Protein AF-A0ABD2YZF9-F1 (afdb_monomer)

Foldseek 3Di:
DDFWAADDDPDDDPPDDQAAQQNGKTWDFDDDDPDDDDPGDGDIDGNQCCCCPVVVHHDDPRRGGRWDWDDDPRTIDTHGPVPDDDDPPDDDDDDDDPVVVVVVCVVPDDDPVRVVVVLLVVLVVVLVVPDVVCVVVVHDDDSDDDDDDDDDDAFDWDQAPPRDTWGADPNDTDCVVTHHPPVVVVVVVVVVCVVVVVVVVPPDDPDDDPDDDD

Secondary structure (DSSP, 8-state):
-PPPPPP------SS----BTTT-EEEE-PPPPS--------EEEEHHHIIIIIS----SS-TTSBPEEEEETTEEEEE-GGG--PPTTPPP-SPPPHHHHHHHHHHH---HHHHHHHHHHHHHHH-GGG-HHHHHTT----SSPPP-----PPPPPEE-GGG-EE--BTTB---TT-PPPTHHHHHHHHHHHHHHHHHHH-SS----------

Solvent-accessible surface area (backbone atoms only — not comparable to full-atom values): 14001 Å² total; per-residue (Å²): 131,86,67,35,47,76,75,89,73,84,89,72,75,96,70,84,76,80,57,20,23,67,72,42,58,29,54,45,72,83,83,83,68,101,69,84,91,72,84,76,70,70,42,77,40,30,51,45,51,42,38,37,72,75,69,66,44,76,71,85,76,35,47,80,32,53,41,49,77,43,80,47,94,83,39,35,42,79,40,50,53,82,80,59,77,84,71,81,94,68,81,82,85,72,88,70,53,74,68,57,46,51,52,48,52,62,72,70,61,66,55,71,70,60,47,51,53,50,49,51,51,47,53,58,69,66,41,60,63,74,36,66,69,40,47,74,70,72,48,79,69,75,77,67,82,86,85,75,95,79,80,86,78,80,68,66,76,40,79,47,29,94,79,41,77,45,71,44,55,94,95,39,77,78,65,78,97,52,56,72,51,75,77,54,57,58,55,53,52,50,52,49,50,49,51,50,52,53,58,69,64,61,82,69,73,99,71,88,78,95,73,88,80,132

pLDDT: mean 76.22, std 19.17, range [30.8, 97.38]

Nearest PDB structures (foldseek):
  5js2-assembly1_A  TM=8.002E-01  e=1.574E-06  Homo sapiens
  8d71-assembly1_A  TM=7.473E-01  e=7.559E-07  Homo sapiens
  4w5q-assembly1_A  TM=8.220E-01  e=4.188E-06  Homo sapiens
  5js1-assembly1_A  TM=8.087E-01  e=6.830E-06  Homo sapiens
  8d6j-assembly1_A  TM=7.885E-01  e=4.733E-06  Homo sapiens

Sequence (214 aa):
MPTFSRLNDASLPLNVLLITTNLIRFYYRPHKGSNQDDVIPQIEMTVYDYFKKVLGIALTYSADLPCNGTGKPCSPFYFPIELCSLVSLQRYKKALSIHQRSLMVKKSSIKPEDLFLMLTKEVKHCDYNADPVLSSCGLSVTNWFTQVDGRVLAATMLKVGNKEDVIPRNASWSFRDKVIKHFCVYIFVFLFLITVHISNRRSWSQNELNIGLW

Structure (mmCIF, N/CA/C/O backbone):
data_AF-A0ABD2YZF9-F1
#
_entry.id   AF-A0ABD2YZF9-F1
#
loop_
_atom_site.group_PDB
_atom_site.id
_atom_site.type_symbol
_atom_site.label_atom_id
_atom_site.label_alt_id
_atom_site.label_comp_id
_atom_site.label_asym_id
_atom_site.label_entity_id
_atom_site.label_seq_id
_atom_site.pdbx_PDB_ins_code
_atom_site.Cartn_x
_atom_site.Cartn_y
_atom_site.Cartn_z
_atom_site.occupancy
_atom_site.B_iso_or_equiv
_atom_site.auth_seq_id
_atom_site.auth_comp_id
_atom_site.auth_asym_id
_atom_site.auth_atom_id
_atom_site.pdbx_PDB_model_num
ATOM 1 N N . MET A 1 1 ? -27.163 1.899 20.068 1.00 41.75 1 MET A N 1
ATOM 2 C CA . MET A 1 1 ? -25.792 1.932 20.625 1.00 41.75 1 MET A CA 1
ATOM 3 C C . MET A 1 1 ? -25.754 3.030 21.676 1.00 41.75 1 MET A C 1
ATOM 5 O O . MET A 1 1 ? -26.143 4.142 21.329 1.00 41.75 1 MET A O 1
ATOM 9 N N . PRO A 1 2 ? -25.418 2.732 22.942 1.00 45.88 2 PRO A N 1
ATOM 10 C CA . PRO A 1 2 ? -25.455 3.727 24.008 1.00 45.88 2 PRO A CA 1
ATOM 11 C C . PRO A 1 2 ? -24.396 4.806 23.776 1.00 45.88 2 PRO A C 1
ATOM 13 O O . PRO A 1 2 ? -23.286 4.523 23.335 1.00 45.88 2 PRO A O 1
ATOM 16 N N . THR A 1 3 ? -24.769 6.050 24.044 1.00 41.81 3 THR A N 1
ATOM 17 C CA . THR A 1 3 ? -23.892 7.219 23.998 1.00 41.81 3 THR A CA 1
ATOM 18 C C . THR A 1 3 ? -23.068 7.282 25.277 1.00 41.81 3 THR A C 1
ATOM 20 O O . THR A 1 3 ? -23.639 7.362 26.364 1.00 41.81 3 THR A O 1
ATOM 23 N N . PHE A 1 4 ? -21.742 7.275 25.160 1.00 55.19 4 PHE A N 1
ATOM 24 C CA . PHE A 1 4 ? -20.847 7.410 26.303 1.00 55.19 4 PHE A CA 1
ATOM 25 C C . PHE A 1 4 ? -20.595 8.904 26.538 1.00 55.19 4 PHE A C 1
ATOM 27 O O . PHE A 1 4 ? -20.161 9.604 25.626 1.00 55.19 4 PHE A O 1
ATOM 34 N N . SER A 1 5 ? -20.895 9.422 27.727 1.00 45.53 5 SER A N 1
ATOM 35 C CA . SER A 1 5 ? -20.503 10.773 28.139 1.00 45.53 5 SER A CA 1
ATOM 36 C C . SER A 1 5 ? -19.238 10.690 28.993 1.00 45.53 5 SER A C 1
ATOM 38 O O . SER A 1 5 ? -19.178 9.928 29.957 1.00 45.53 5 SER A O 1
ATOM 40 N N . ARG A 1 6 ? -18.202 11.444 28.607 1.00 46.06 6 ARG A N 1
ATOM 41 C CA . ARG A 1 6 ? -16.927 11.521 29.333 1.00 46.06 6 ARG A CA 1
ATOM 42 C C . ARG A 1 6 ? -17.131 12.307 30.632 1.00 46.06 6 ARG A C 1
ATOM 44 O O . ARG A 1 6 ? -17.747 13.370 30.595 1.00 46.06 6 ARG A O 1
ATOM 51 N N . LEU A 1 7 ? -16.595 11.817 31.751 1.00 43.91 7 LEU A N 1
ATOM 52 C CA . LEU A 1 7 ? -16.438 12.631 32.959 1.00 43.91 7 LEU A CA 1
ATOM 53 C C . LEU A 1 7 ? -15.428 13.751 32.659 1.00 43.91 7 LEU A C 1
ATOM 55 O O . LEU A 1 7 ? -14.351 13.499 32.113 1.00 43.91 7 LEU A O 1
ATOM 59 N N . ASN A 1 8 ? -15.827 14.994 32.930 1.00 41.03 8 ASN A N 1
ATOM 60 C CA . ASN A 1 8 ? -15.002 16.184 32.749 1.00 41.03 8 ASN A CA 1
ATOM 61 C C . ASN A 1 8 ? -13.816 16.149 33.717 1.00 41.03 8 ASN A C 1
ATOM 63 O O . ASN A 1 8 ? -13.954 16.606 34.843 1.00 41.03 8 ASN A O 1
ATOM 67 N N . ASP A 1 9 ? -12.655 15.717 33.237 1.00 33.59 9 ASP A N 1
ATOM 68 C CA . ASP A 1 9 ? -11.376 16.195 33.753 1.00 33.59 9 ASP A CA 1
ATOM 69 C C . ASP A 1 9 ? -10.715 17.028 32.657 1.00 33.59 9 ASP A C 1
ATOM 71 O O . ASP A 1 9 ? -10.180 16.534 31.658 1.00 33.59 9 ASP A O 1
ATOM 75 N N . ALA A 1 10 ? -10.853 18.342 32.817 1.00 39.00 10 ALA A N 1
ATOM 76 C CA . ALA A 1 10 ? -10.090 19.322 32.074 1.00 39.00 10 ALA A CA 1
ATOM 77 C C . ALA A 1 10 ? -8.601 19.172 32.423 1.00 39.00 10 ALA A C 1
ATOM 79 O O . ALA A 1 10 ? -8.257 18.895 33.567 1.00 39.00 10 ALA A O 1
ATOM 80 N N . SER A 1 11 ? -7.735 19.443 31.441 1.00 39.03 11 SER A N 1
ATOM 81 C CA . SER A 1 11 ? -6.272 19.593 31.555 1.00 39.03 11 SER A CA 1
ATOM 82 C C . SER A 1 11 ? -5.389 18.338 31.505 1.00 39.03 11 SER A C 1
ATOM 84 O O . SER A 1 11 ? -4.527 18.169 32.354 1.00 39.03 11 SER A O 1
ATOM 86 N N . LEU A 1 12 ? -5.465 17.513 30.450 1.00 36.69 12 LEU A N 1
ATOM 87 C CA . LEU A 1 12 ? -4.319 16.643 30.121 1.00 36.69 12 LEU A CA 1
ATOM 88 C C . LEU A 1 12 ? -3.923 16.777 28.636 1.00 36.69 12 LEU A C 1
ATOM 90 O O . LEU A 1 12 ? -4.776 16.604 27.759 1.00 36.69 12 LEU A O 1
ATOM 94 N N . PRO A 1 13 ? -2.661 17.159 28.338 1.00 33.50 13 PRO A N 1
ATOM 95 C CA . PRO A 1 13 ? -2.189 17.393 26.979 1.00 33.50 13 PRO A CA 1
ATOM 96 C C . PRO A 1 13 ? -2.211 16.099 26.160 1.00 33.50 13 PRO A C 1
ATOM 98 O O . PRO A 1 13 ? -2.082 15.000 26.688 1.00 33.50 13 PRO A O 1
ATOM 101 N N . LEU A 1 14 ? -2.359 16.262 24.845 1.00 35.59 14 LEU A N 1
ATOM 102 C CA . LEU A 1 14 ? -2.609 15.248 23.808 1.00 35.59 14 LEU A CA 1
ATOM 103 C C . LEU A 1 14 ? -1.558 14.122 23.646 1.00 35.59 14 LEU A C 1
ATOM 105 O O . LEU A 1 14 ? -1.600 13.400 22.653 1.00 35.59 14 LEU A O 1
ATOM 109 N N . ASN A 1 15 ? -0.661 13.911 24.609 1.00 30.94 15 ASN A N 1
ATOM 110 C CA . ASN A 1 15 ? 0.321 12.834 24.588 1.00 30.94 15 ASN A CA 1
ATOM 111 C C . ASN A 1 15 ? 0.043 11.816 25.706 1.00 30.94 15 ASN A C 1
ATOM 113 O O . ASN A 1 15 ? 0.383 12.030 2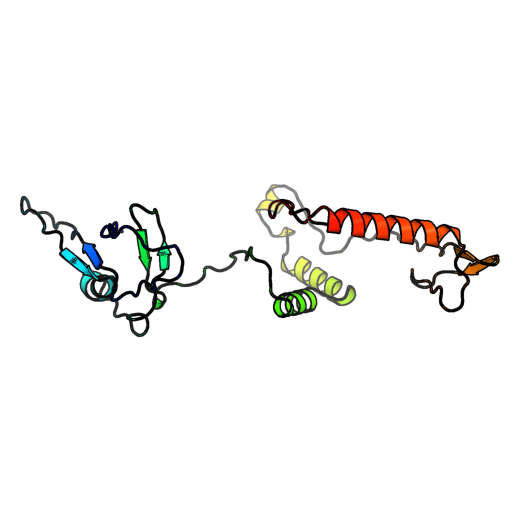6.861 1.00 30.94 15 ASN A O 1
ATOM 117 N N . VAL A 1 16 ? -0.523 10.677 25.294 1.00 37.62 16 VAL A N 1
ATOM 118 C CA . VAL A 1 16 ? -0.425 9.365 25.960 1.00 37.62 16 VAL A CA 1
ATOM 119 C C . VAL A 1 16 ? -0.943 9.315 27.406 1.00 37.62 16 VAL A C 1
ATOM 121 O O . VAL A 1 16 ? -0.196 9.088 28.349 1.00 37.62 16 VAL A O 1
ATOM 124 N N . LEU A 1 17 ? -2.263 9.383 27.572 1.00 40.06 17 LEU A N 1
ATOM 125 C CA . LEU A 1 17 ? -2.912 8.595 28.621 1.00 40.06 17 LEU A CA 1
ATOM 126 C C . LEU A 1 17 ? -3.498 7.363 27.953 1.00 40.06 17 LEU A C 1
ATOM 128 O O . LEU A 1 17 ? -4.429 7.458 27.155 1.00 40.06 17 LEU A O 1
ATOM 132 N N . LEU A 1 18 ? -2.889 6.212 28.228 1.00 44.00 18 LEU A N 1
ATOM 133 C CA . LEU A 1 18 ? -3.423 4.903 27.881 1.00 44.00 18 LEU A CA 1
ATOM 134 C C . LEU A 1 18 ? -4.773 4.760 28.584 1.00 44.00 18 LEU A C 1
ATOM 136 O O . LEU A 1 18 ? -4.841 4.453 29.770 1.00 44.00 18 LEU A O 1
ATOM 140 N N . ILE A 1 19 ? -5.852 5.055 27.863 1.00 58.50 19 ILE A N 1
ATOM 141 C CA . ILE A 1 19 ? -7.202 4.932 28.395 1.00 58.50 19 ILE A CA 1
ATOM 142 C C . ILE A 1 19 ? -7.580 3.444 28.330 1.00 58.50 19 ILE A C 1
ATOM 144 O O . ILE A 1 19 ? -8.002 2.948 27.282 1.00 58.50 19 ILE A O 1
ATOM 148 N N . THR A 1 20 ? -7.306 2.704 29.405 1.00 67.38 20 THR A N 1
ATOM 149 C CA . THR A 1 20 ? -7.508 1.246 29.469 1.00 67.38 20 THR A CA 1
ATOM 150 C C . THR A 1 20 ? -8.981 0.892 29.675 1.00 67.38 20 THR A C 1
ATOM 152 O O . THR A 1 20 ? -9.743 1.675 30.252 1.00 67.38 20 THR A O 1
ATOM 155 N N . THR A 1 21 ? -9.416 -0.288 29.213 1.00 72.62 21 THR A N 1
ATOM 156 C CA . THR A 1 21 ? -10.846 -0.669 29.287 1.00 72.62 21 THR A CA 1
ATOM 157 C C . THR A 1 21 ? -11.385 -0.754 30.724 1.00 72.62 21 THR A C 1
ATOM 159 O O . THR A 1 21 ? -12.573 -0.511 30.945 1.00 72.62 21 THR A O 1
ATOM 162 N N . ASN A 1 22 ? -10.504 -1.007 31.698 1.00 76.06 22 ASN A N 1
ATOM 163 C CA . ASN A 1 22 ? -10.815 -1.044 33.129 1.00 76.06 22 ASN A CA 1
ATOM 164 C C . ASN A 1 22 ? -10.853 0.337 33.811 1.00 76.06 22 ASN A C 1
ATOM 166 O O . ASN A 1 22 ? -11.432 0.466 34.888 1.00 76.06 22 ASN A O 1
ATOM 170 N N . LEU A 1 23 ? -10.262 1.377 33.211 1.00 75.25 23 LEU A N 1
ATOM 171 C CA . LEU A 1 23 ? -10.218 2.724 33.799 1.00 75.25 23 LEU A CA 1
ATOM 172 C C . LEU A 1 23 ? -11.282 3.669 33.228 1.00 75.25 23 LEU A C 1
ATOM 174 O O . LEU A 1 23 ? -11.630 4.657 33.872 1.00 75.25 23 LEU A O 1
ATOM 178 N N . ILE A 1 24 ? -11.831 3.378 32.044 1.00 78.00 24 ILE A N 1
ATOM 179 C CA . ILE A 1 24 ? -12.869 4.217 31.428 1.00 78.00 24 ILE A CA 1
ATOM 180 C C . ILE A 1 24 ? -14.195 3.977 32.109 1.00 78.00 24 ILE A C 1
ATOM 182 O O . ILE A 1 24 ? -14.833 2.952 31.874 1.00 78.00 24 ILE A O 1
ATOM 186 N N . ARG A 1 25 ? -14.627 4.967 32.883 1.00 78.94 25 ARG A N 1
ATOM 187 C CA . ARG A 1 25 ? -15.954 5.011 33.484 1.00 78.94 25 ARG A CA 1
ATOM 188 C C . ARG A 1 25 ? -16.881 5.851 32.630 1.00 78.94 25 ARG A C 1
ATOM 190 O O . ARG A 1 25 ? -16.503 6.899 32.106 1.00 78.94 25 ARG A O 1
ATOM 197 N N . PHE A 1 26 ? -18.098 5.367 32.484 1.00 78.06 26 PHE A N 1
ATOM 198 C CA . PHE A 1 26 ? -19.160 6.084 31.818 1.00 78.06 26 PHE A CA 1
ATOM 199 C C . PHE A 1 26 ? -20.480 5.751 32.481 1.00 78.06 26 PHE A C 1
ATOM 201 O O . PHE A 1 26 ? -20.636 4.760 33.196 1.00 78.06 26 PHE A O 1
ATOM 208 N N . TYR A 1 27 ? -21.453 6.591 32.192 1.00 79.81 27 TYR A N 1
ATOM 209 C CA . TYR A 1 27 ? -22.788 6.393 32.682 1.00 79.81 27 TYR A CA 1
ATOM 210 C C . TYR A 1 27 ? -23.646 5.632 31.676 1.00 79.81 27 TYR A C 1
ATOM 212 O O . TYR A 1 27 ? -23.911 6.110 30.572 1.00 79.81 27 TYR A O 1
ATOM 220 N N . TYR A 1 28 ? -24.125 4.467 32.084 1.00 79.19 28 TYR A N 1
ATOM 221 C CA . TYR A 1 28 ? -25.043 3.642 31.320 1.00 79.19 28 TYR A CA 1
ATOM 222 C C . TYR A 1 28 ? -26.483 3.867 31.783 1.00 79.19 28 TYR A C 1
ATOM 224 O O . TYR A 1 28 ? -26.776 3.884 32.980 1.00 79.19 28 TYR A O 1
ATOM 232 N N . ARG A 1 29 ? -27.397 4.013 30.820 1.00 79.00 29 ARG A N 1
ATOM 233 C CA . ARG A 1 29 ? -28.839 4.051 31.068 1.00 79.00 29 ARG A CA 1
ATOM 234 C C . ARG A 1 29 ? -29.475 2.822 30.401 1.00 79.00 29 ARG A C 1
ATOM 236 O O . ARG A 1 29 ? -29.471 2.762 29.170 1.00 79.00 29 ARG A O 1
ATOM 243 N N . PRO A 1 30 ? -29.977 1.835 31.165 1.00 74.81 30 PRO A N 1
ATOM 244 C CA . PRO A 1 30 ? -30.606 0.649 30.590 1.00 74.81 30 PRO A CA 1
ATOM 245 C C . PRO A 1 30 ? -31.894 0.999 29.834 1.00 74.81 30 PRO A C 1
ATOM 247 O O . PRO A 1 30 ? -32.599 1.948 30.180 1.00 74.81 30 PRO A O 1
ATOM 250 N N . HIS A 1 31 ? -32.197 0.231 28.783 1.00 64.88 31 HIS A N 1
ATOM 251 C CA . HIS A 1 31 ? -33.427 0.403 28.010 1.00 64.88 31 HIS A CA 1
ATOM 252 C C . HIS A 1 31 ? -34.625 -0.157 28.791 1.00 64.88 31 HIS A C 1
ATOM 254 O O . HIS A 1 31 ? -34.574 -1.282 29.285 1.00 64.88 31 HIS A O 1
ATOM 260 N N . LYS A 1 32 ? -35.707 0.624 28.895 1.00 60.72 32 LYS A N 1
ATOM 261 C CA . LYS A 1 32 ? -36.930 0.257 29.625 1.00 60.72 32 LYS A CA 1
ATOM 262 C C . LYS A 1 32 ? -37.627 -0.932 28.942 1.00 60.72 32 LYS A C 1
ATOM 264 O O . LYS A 1 32 ? -37.825 -0.896 27.726 1.00 60.72 32 LYS A O 1
ATOM 269 N N . GLY A 1 33 ? -38.002 -1.955 29.714 1.00 53.25 33 GLY A N 1
ATOM 270 C CA . GLY A 1 33 ? -39.110 -2.857 29.375 1.00 53.25 33 GLY A CA 1
ATOM 271 C C . GLY A 1 33 ? -40.436 -2.138 29.644 1.00 53.25 33 GLY A C 1
ATOM 272 O O . GLY A 1 33 ? -40.479 -1.233 30.466 1.00 53.25 33 GLY A O 1
ATOM 273 N N . SER A 1 34 ? -41.494 -2.482 28.920 1.00 47.31 34 SER A N 1
ATOM 274 C CA . SER A 1 34 ? -42.744 -1.727 28.731 1.00 47.31 34 SER A CA 1
ATOM 275 C C . SER A 1 34 ? -43.637 -1.471 29.970 1.00 47.31 34 SER A C 1
ATOM 277 O O . SER A 1 34 ? -44.832 -1.720 29.887 1.00 47.31 34 SER A O 1
ATOM 279 N N . ASN A 1 35 ? -43.124 -0.967 31.098 1.00 49.34 35 ASN A N 1
ATOM 280 C CA . ASN A 1 35 ? -43.938 -0.554 32.252 1.00 49.34 35 ASN A CA 1
ATOM 281 C C . ASN A 1 35 ? -43.466 0.785 32.857 1.00 49.34 35 ASN A C 1
ATOM 283 O O . ASN A 1 35 ? -42.286 1.130 32.814 1.00 49.34 35 ASN A O 1
ATOM 287 N N . GLN A 1 36 ? -44.433 1.579 33.319 1.00 52.03 36 GLN A N 1
ATOM 288 C CA . GLN A 1 36 ? -44.355 3.013 33.631 1.00 52.03 36 GLN A CA 1
ATOM 289 C C . GLN A 1 36 ? -43.544 3.385 34.893 1.00 52.03 36 GLN A C 1
ATOM 291 O O . GLN A 1 36 ? -43.401 2.606 35.821 1.00 52.03 36 GLN A O 1
ATOM 296 N N . ASP A 1 37 ? -42.998 4.607 34.835 1.00 54.75 37 ASP A N 1
ATOM 297 C CA . ASP A 1 37 ? -42.696 5.574 35.911 1.00 54.75 37 ASP A CA 1
ATOM 298 C C . ASP A 1 37 ? -41.681 5.331 37.043 1.00 54.75 37 ASP A C 1
ATOM 300 O O . ASP A 1 37 ? -41.699 6.070 38.020 1.00 54.75 37 ASP A O 1
ATOM 304 N N . ASP A 1 38 ? -40.674 4.474 36.854 1.00 58.38 38 ASP A N 1
ATOM 305 C CA . ASP A 1 38 ? -39.433 4.588 37.642 1.00 58.38 38 ASP A CA 1
ATOM 306 C C . ASP A 1 38 ? -38.370 5.445 36.934 1.00 58.38 38 ASP A C 1
ATOM 308 O O . ASP A 1 38 ? -38.046 5.241 35.754 1.00 58.38 38 ASP A O 1
ATOM 312 N N . VAL A 1 39 ? -37.796 6.407 37.667 1.00 60.88 39 VAL A N 1
ATOM 313 C CA . VAL A 1 39 ? -36.579 7.131 37.273 1.00 60.88 39 VAL A CA 1
ATOM 314 C C . VAL A 1 39 ? -35.449 6.109 37.197 1.00 60.88 39 VAL A C 1
ATOM 316 O O . VAL A 1 39 ? -34.914 5.689 38.217 1.00 60.88 39 VAL A O 1
ATOM 319 N N . ILE A 1 40 ? -35.095 5.678 35.985 1.00 63.94 40 ILE A N 1
ATOM 320 C CA . ILE A 1 40 ? -34.020 4.702 35.787 1.00 63.94 40 ILE A CA 1
ATOM 321 C C . ILE A 1 40 ? -32.704 5.325 36.277 1.00 63.94 40 ILE A C 1
ATOM 323 O O . ILE A 1 40 ? -32.260 6.318 35.684 1.00 63.94 40 ILE A O 1
ATOM 327 N N . PRO A 1 41 ? -32.056 4.760 37.315 1.00 73.12 41 PRO A N 1
ATOM 328 C CA . PRO A 1 41 ? -30.801 5.292 37.803 1.00 73.12 41 PRO A CA 1
ATOM 329 C C . PRO A 1 41 ? -29.736 5.145 36.720 1.00 73.12 41 PRO A C 1
ATOM 331 O O . PRO A 1 41 ? -29.598 4.114 36.058 1.00 73.12 41 PRO A O 1
ATOM 334 N N . GLN A 1 42 ? -28.988 6.221 36.525 1.00 75.69 42 GLN A N 1
ATOM 335 C CA . GLN A 1 42 ? -27.835 6.244 35.650 1.00 75.69 42 GLN A CA 1
ATOM 336 C C . GLN A 1 42 ? -26.692 5.520 36.373 1.00 75.69 42 GLN A C 1
ATOM 338 O O . GLN A 1 42 ? -26.198 6.000 37.390 1.00 75.69 42 GLN A O 1
ATOM 343 N N . ILE A 1 43 ? -26.313 4.336 35.888 1.00 82.12 43 ILE A N 1
ATOM 344 C CA . ILE A 1 43 ? -25.322 3.479 36.549 1.00 82.12 43 ILE A CA 1
ATOM 345 C C . ILE A 1 43 ? -23.947 3.818 35.988 1.00 82.12 43 ILE A C 1
ATOM 347 O O . ILE A 1 43 ? -23.722 3.718 34.781 1.00 82.12 43 ILE A O 1
ATOM 351 N N . GLU A 1 44 ? -23.022 4.208 36.858 1.00 82.94 44 GLU A N 1
ATOM 352 C CA . GLU A 1 44 ? -21.617 4.325 36.485 1.00 82.94 44 GLU A CA 1
ATOM 353 C C . GLU A 1 44 ? -21.010 2.926 36.323 1.00 82.94 44 GLU A C 1
ATOM 355 O O . GLU A 1 44 ? -21.098 2.084 37.218 1.00 82.94 44 GLU A O 1
ATOM 360 N N . MET A 1 45 ? -20.400 2.660 35.171 1.00 86.38 45 MET A N 1
ATOM 361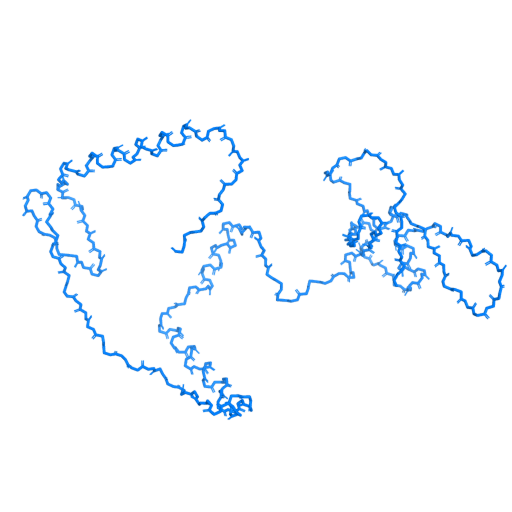 C CA . MET A 1 45 ? -19.747 1.386 34.885 1.00 86.38 45 MET A CA 1
ATOM 362 C C . MET A 1 45 ? -18.513 1.563 34.011 1.00 86.38 45 MET A C 1
ATOM 364 O O . MET A 1 45 ? -18.356 2.570 33.318 1.00 86.38 45 MET A O 1
ATOM 368 N N . THR A 1 46 ? -17.627 0.569 34.054 1.00 87.62 46 THR A N 1
ATOM 369 C CA . THR A 1 46 ? -16.451 0.533 33.185 1.00 87.62 46 THR A CA 1
ATOM 370 C C . THR A 1 46 ? -16.789 -0.026 31.803 1.00 87.62 46 THR A C 1
ATOM 372 O O . THR A 1 46 ? -17.788 -0.731 31.631 1.00 87.62 46 THR A O 1
ATOM 375 N N . VAL A 1 47 ? -15.950 0.248 30.799 1.00 86.31 47 VAL A N 1
ATOM 376 C CA . VAL A 1 47 ? -16.081 -0.386 29.472 1.00 86.31 47 VAL A CA 1
ATOM 377 C C . VAL A 1 47 ? -16.005 -1.909 29.603 1.00 86.31 47 VAL A C 1
ATOM 379 O O . VAL A 1 47 ? -16.847 -2.603 29.038 1.00 86.31 47 VAL A O 1
ATOM 382 N N . TYR A 1 48 ? -15.077 -2.434 30.407 1.00 88.25 48 TYR A N 1
ATOM 383 C CA . TYR A 1 48 ? -15.004 -3.869 30.701 1.00 88.25 48 TYR A CA 1
ATOM 384 C C . TYR A 1 48 ? -16.313 -4.412 31.297 1.00 88.25 48 TYR A C 1
ATOM 386 O O . TYR A 1 48 ? -16.861 -5.398 30.799 1.00 88.25 48 TYR A O 1
ATOM 394 N N . ASP A 1 49 ? -16.851 -3.748 32.324 1.00 89.00 49 ASP A N 1
ATOM 395 C CA . ASP A 1 49 ? -18.104 -4.149 32.969 1.00 89.00 49 ASP A CA 1
ATOM 396 C C . ASP A 1 49 ? -19.281 -4.139 31.998 1.00 89.00 49 ASP A C 1
ATOM 398 O O . ASP A 1 49 ? -20.123 -5.030 32.059 1.00 89.00 49 ASP A O 1
ATOM 402 N N . TYR A 1 50 ? -19.342 -3.170 31.089 1.00 88.50 50 TYR A N 1
ATOM 403 C CA . TYR A 1 50 ? -20.388 -3.108 30.078 1.00 88.50 50 TYR A CA 1
ATO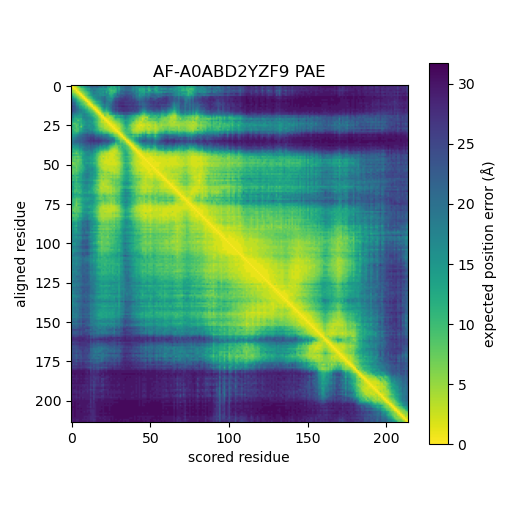M 404 C C . TYR A 1 50 ? -20.334 -4.304 29.127 1.00 88.50 50 TYR A C 1
ATOM 406 O O . TYR A 1 50 ? -21.333 -5.006 28.960 1.00 88.50 50 TYR A O 1
ATOM 414 N N . PHE A 1 51 ? -19.166 -4.592 28.546 1.00 90.06 51 PHE A N 1
ATOM 415 C CA . PHE A 1 51 ? -19.028 -5.731 27.639 1.00 90.06 51 PHE A CA 1
ATOM 416 C C . PHE A 1 51 ? -19.289 -7.058 28.361 1.00 90.06 51 PHE A C 1
ATOM 418 O O . PHE A 1 51 ? -20.015 -7.896 27.832 1.00 90.06 51 PHE A O 1
ATOM 425 N N . LYS A 1 52 ? -18.822 -7.211 29.604 1.00 90.62 52 LYS A N 1
ATOM 426 C CA . LYS A 1 52 ? -19.013 -8.434 30.391 1.00 90.62 52 LYS A CA 1
ATOM 427 C C . LYS A 1 52 ? -20.440 -8.619 30.908 1.00 90.62 52 LYS A C 1
ATOM 429 O O . LYS A 1 52 ? -21.001 -9.697 30.754 1.00 90.62 52 LYS A O 1
ATOM 434 N N . LYS A 1 53 ? -21.015 -7.604 31.561 1.00 89.81 53 LYS A N 1
ATOM 435 C CA . LYS A 1 53 ? -22.300 -7.704 32.279 1.00 89.81 53 LYS A CA 1
ATOM 436 C C . LYS A 1 53 ? -23.499 -7.411 31.386 1.00 89.81 53 LYS A C 1
ATOM 438 O O . LYS A 1 53 ? -24.521 -8.065 31.538 1.00 89.81 53 LYS A O 1
ATOM 443 N N . VAL A 1 54 ? -23.395 -6.430 30.485 1.00 88.25 54 VAL A N 1
ATOM 444 C CA . VAL A 1 54 ? -24.519 -6.010 29.629 1.00 88.25 54 VAL A CA 1
ATOM 445 C C . VAL A 1 54 ? -24.551 -6.813 28.334 1.00 88.25 54 VAL A C 1
ATOM 447 O O . VAL A 1 54 ? -25.618 -7.257 27.924 1.00 88.25 54 VAL A O 1
ATOM 450 N N . LEU A 1 55 ? -23.396 -7.012 27.692 1.00 88.06 55 LEU A N 1
ATOM 451 C CA . LEU A 1 55 ? -23.312 -7.746 26.423 1.00 88.06 55 LEU A CA 1
ATOM 452 C C . LEU A 1 55 ? -22.968 -9.234 26.587 1.00 88.06 55 LEU A C 1
ATOM 454 O O . LEU A 1 55 ? -23.074 -9.977 25.616 1.00 88.06 55 LEU A O 1
ATOM 458 N N . GLY A 1 56 ? -22.563 -9.681 27.781 1.00 89.69 56 GLY A N 1
ATOM 459 C CA . GLY A 1 56 ? -22.179 -11.077 28.027 1.00 89.69 56 GLY A CA 1
ATOM 460 C C . GLY A 1 56 ? -20.859 -11.496 27.365 1.00 89.69 56 GLY A C 1
ATOM 461 O O . GLY A 1 56 ? -20.574 -12.685 27.256 1.00 89.69 56 GLY A O 1
ATOM 462 N N . ILE A 1 57 ? -20.051 -10.538 26.907 1.00 90.81 57 ILE A N 1
ATOM 463 C CA . ILE A 1 57 ? -18.783 -10.766 26.212 1.00 90.81 57 ILE A CA 1
ATOM 464 C C . ILE A 1 57 ? -17.644 -10.633 27.225 1.00 90.81 57 ILE A C 1
ATOM 466 O O . ILE A 1 57 ? -17.300 -9.534 27.665 1.00 90.81 57 ILE A O 1
ATOM 470 N N . ALA A 1 58 ? -17.044 -11.761 27.600 1.00 89.00 58 ALA A N 1
ATOM 471 C CA . ALA A 1 58 ? -15.866 -11.775 28.457 1.00 89.00 58 ALA A CA 1
ATOM 472 C C . ALA A 1 58 ? -14.612 -11.432 27.639 1.00 89.00 58 ALA A C 1
ATOM 474 O O . ALA A 1 58 ? -14.187 -12.216 26.796 1.00 89.00 58 ALA A O 1
ATOM 475 N N . LEU A 1 59 ? -14.020 -10.266 27.905 1.00 87.31 59 LEU A N 1
ATOM 476 C CA . LEU A 1 59 ? -12.732 -9.872 27.330 1.00 87.31 59 LEU A CA 1
ATOM 477 C C . LEU A 1 59 ? -11.617 -10.738 27.931 1.00 87.31 59 LEU A C 1
ATOM 479 O O . LEU A 1 59 ? -11.509 -10.827 29.157 1.00 87.31 59 LEU A O 1
ATOM 483 N N . THR A 1 60 ? -10.808 -11.375 27.085 1.00 87.75 60 THR A N 1
ATOM 484 C CA . THR A 1 60 ? -9.797 -12.355 27.516 1.00 87.75 60 THR A CA 1
ATOM 485 C C . THR A 1 60 ? -8.454 -11.708 27.835 1.00 87.75 60 THR A C 1
ATOM 487 O O . THR A 1 60 ? -7.908 -11.927 28.913 1.00 87.75 60 THR A O 1
ATOM 490 N N . TYR A 1 61 ? -7.935 -10.879 26.929 1.00 87.06 61 TYR A N 1
ATOM 491 C CA . TYR A 1 61 ? -6.625 -10.227 27.070 1.00 87.06 61 TYR A CA 1
ATOM 492 C C . TYR A 1 61 ? -6.704 -8.700 26.994 1.00 87.06 61 TYR A C 1
ATOM 494 O O . TYR A 1 61 ? -5.745 -8.008 27.326 1.00 87.06 6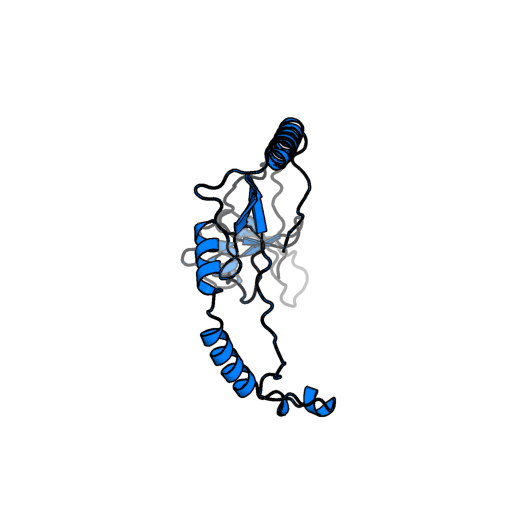1 TYR A O 1
ATOM 502 N N . SER A 1 62 ? -7.833 -8.151 26.544 1.00 86.50 62 SER A N 1
ATOM 503 C CA . SER A 1 62 ? -7.970 -6.712 26.302 1.00 86.50 62 SER A CA 1
ATOM 504 C C . SER A 1 62 ? -8.410 -5.890 27.517 1.00 86.50 62 SER A C 1
ATOM 506 O O . SER A 1 62 ? -8.522 -4.671 27.398 1.00 86.50 62 SER A O 1
ATOM 508 N N . ALA A 1 63 ? -8.600 -6.518 28.683 1.00 84.06 63 ALA A N 1
ATOM 509 C CA . ALA A 1 63 ? -9.058 -5.854 29.908 1.00 84.06 63 ALA A CA 1
ATOM 510 C C . ALA A 1 63 ? -8.140 -4.684 30.334 1.00 84.06 63 ALA A C 1
ATOM 512 O O . ALA A 1 63 ? -8.601 -3.570 30.601 1.00 84.06 63 ALA A O 1
ATOM 513 N N . ASP A 1 64 ? -6.825 -4.888 30.285 1.00 84.38 64 ASP A N 1
ATOM 514 C CA . ASP A 1 64 ? -5.844 -3.867 30.681 1.00 84.38 64 ASP A CA 1
ATOM 515 C C . ASP A 1 64 ? -5.219 -3.131 29.487 1.00 84.38 64 ASP A C 1
ATOM 517 O O . ASP A 1 64 ? -4.308 -2.318 29.645 1.00 84.38 64 ASP A O 1
ATOM 521 N N . LEU A 1 65 ? -5.726 -3.376 28.276 1.00 86.44 65 LEU A N 1
ATOM 522 C CA . LEU A 1 65 ? -5.250 -2.726 27.059 1.00 86.44 65 LEU A CA 1
ATOM 523 C C . LEU A 1 65 ? -6.017 -1.427 26.773 1.00 86.44 65 LEU A C 1
ATOM 525 O O . LEU A 1 65 ? -7.161 -1.258 27.211 1.00 86.44 65 LEU A O 1
ATOM 529 N N . PRO A 1 66 ? -5.407 -0.485 26.029 1.00 85.06 66 PRO A N 1
ATOM 530 C CA . PRO A 1 66 ? -6.105 0.709 25.585 1.00 85.06 66 PRO A CA 1
ATOM 531 C C . PRO A 1 66 ? -7.262 0.348 24.649 1.00 85.06 66 PRO A C 1
ATOM 533 O O . PRO A 1 66 ? -7.147 -0.531 23.791 1.00 85.06 66 PRO A O 1
ATOM 536 N N . CYS A 1 67 ? -8.376 1.058 24.794 1.00 83.50 67 CYS A N 1
ATOM 537 C CA . CYS A 1 67 ? -9.513 0.918 23.889 1.00 83.50 67 CYS A CA 1
ATOM 538 C C . CYS A 1 67 ? -9.405 1.878 22.692 1.00 83.50 67 CYS A C 1
ATOM 540 O O . CYS A 1 67 ? -8.797 2.950 22.782 1.00 83.50 67 CYS A O 1
ATOM 542 N N . ASN A 1 68 ? -10.045 1.523 21.580 1.00 84.12 68 ASN A N 1
ATOM 543 C CA . ASN A 1 68 ? -10.199 2.420 20.444 1.00 84.12 68 ASN A CA 1
ATOM 544 C C . ASN A 1 68 ? -11.393 3.358 20.675 1.00 84.12 68 ASN A C 1
ATOM 546 O O . ASN A 1 68 ? -12.544 2.916 20.701 1.00 84.12 68 ASN A O 1
ATOM 550 N N . GLY A 1 69 ? -11.110 4.650 20.840 1.00 83.00 69 GLY A N 1
ATOM 551 C CA . GLY A 1 69 ? -12.119 5.701 20.916 1.00 83.00 69 GLY A CA 1
ATOM 552 C C . GLY A 1 69 ? -12.504 6.186 19.521 1.00 83.00 69 GLY A C 1
ATOM 553 O O . GLY A 1 69 ? -11.670 6.709 18.786 1.00 83.00 69 GLY A O 1
ATOM 554 N N . THR A 1 70 ? -13.773 6.046 19.160 1.00 80.31 70 THR A N 1
ATOM 555 C CA . THR A 1 70 ? -14.346 6.563 17.908 1.00 80.31 70 THR A CA 1
ATOM 556 C C . THR A 1 70 ? -15.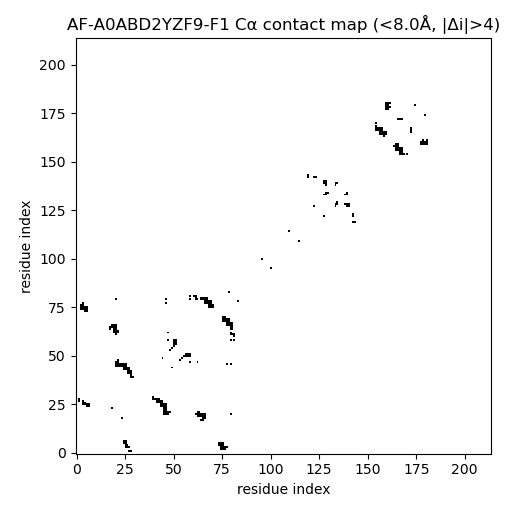537 7.475 18.211 1.00 80.31 70 THR A C 1
ATOM 558 O O . THR A 1 70 ? -15.919 7.635 19.365 1.00 80.31 70 THR A O 1
ATOM 561 N N . GLY A 1 71 ? -16.138 8.101 17.199 1.00 81.00 71 GLY A N 1
ATOM 562 C CA . GLY A 1 71 ? -17.308 8.966 17.388 1.00 81.00 71 GLY A CA 1
ATOM 563 C C . GLY A 1 71 ? -16.969 10.443 17.596 1.00 81.00 71 GLY A C 1
ATOM 564 O O . GLY A 1 71 ? -15.895 10.914 17.224 1.00 81.00 71 GLY A O 1
ATOM 565 N N . LYS A 1 72 ? -17.937 11.199 18.125 1.00 77.88 72 LYS A N 1
ATOM 566 C CA . LYS A 1 72 ? -17.823 12.656 18.306 1.00 77.88 72 LYS A CA 1
ATOM 567 C C . LYS A 1 72 ? -17.186 12.965 19.667 1.00 77.88 72 LYS A C 1
ATOM 569 O O . LYS A 1 72 ? -17.448 12.232 20.612 1.00 77.88 72 LYS A O 1
ATOM 574 N N . PRO A 1 73 ? -16.456 14.083 19.836 1.00 74.88 73 PRO A N 1
ATOM 575 C CA . PRO A 1 73 ? -15.866 14.450 21.130 1.00 74.88 73 PRO A CA 1
ATOM 576 C C . PRO A 1 73 ? -16.872 14.501 22.292 1.00 74.88 73 PRO A C 1
ATOM 578 O O . PRO A 1 73 ? -16.545 14.115 23.408 1.00 74.88 73 PRO A O 1
ATOM 581 N N . CYS A 1 74 ? -18.107 14.933 22.019 1.00 71.81 74 CYS A N 1
ATOM 582 C CA . CYS A 1 74 ? -19.183 15.021 23.012 1.00 71.81 74 CYS A CA 1
ATOM 583 C C . CYS A 1 74 ? -19.909 13.688 23.261 1.00 71.81 74 CYS A C 1
ATOM 585 O O . CYS A 1 74 ? -20.667 13.574 24.218 1.00 71.81 74 CYS A O 1
ATOM 587 N N . SER A 1 75 ? -19.720 12.699 22.386 1.00 74.06 75 SER A N 1
ATOM 588 C CA . SER A 1 75 ? -20.289 11.360 22.527 1.00 74.06 75 SER A CA 1
ATOM 589 C C . SER A 1 75 ? -19.349 10.338 21.880 1.00 74.06 75 SER A C 1
ATOM 591 O O . SER A 1 75 ? -19.567 9.922 20.733 1.00 74.06 75 SER A O 1
ATOM 593 N N . PRO A 1 76 ? -18.235 10.016 22.563 1.00 77.94 76 PRO A N 1
ATOM 594 C CA . PRO A 1 76 ? -17.327 8.978 22.109 1.00 77.94 76 PRO A CA 1
ATOM 595 C C . PRO A 1 76 ? -17.985 7.595 22.191 1.00 77.94 76 PRO A C 1
ATOM 597 O O . PRO A 1 76 ? -18.910 7.366 22.962 1.00 77.94 76 PRO A O 1
ATOM 600 N N . PHE A 1 77 ? -17.470 6.660 21.405 1.00 81.88 77 PHE A N 1
ATOM 601 C CA . PHE A 1 77 ? -17.718 5.228 21.493 1.00 81.88 77 PHE A CA 1
ATOM 602 C C . PHE A 1 77 ? -16.391 4.534 21.770 1.00 81.88 77 PHE A C 1
ATOM 604 O O . PHE A 1 77 ? -15.402 4.81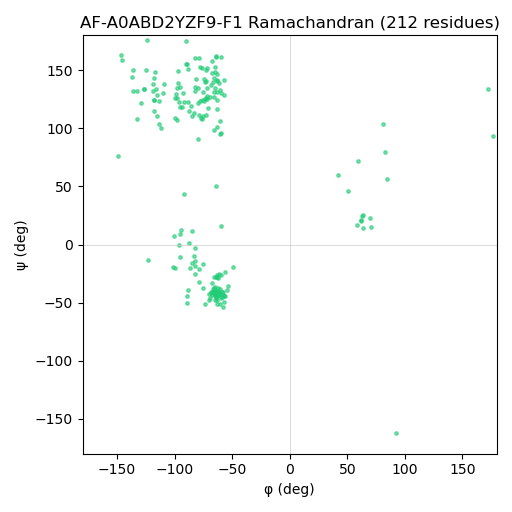1 21.090 1.00 81.88 77 PHE A O 1
ATOM 611 N N . TYR A 1 78 ? -16.372 3.626 22.741 1.00 85.81 78 TYR A N 1
ATOM 612 C CA . TYR A 1 78 ? -15.162 2.915 23.140 1.00 85.81 78 TYR A CA 1
ATOM 613 C C . TYR A 1 78 ? -15.275 1.434 22.802 1.00 85.81 78 TYR A C 1
ATOM 615 O O . TYR A 1 78 ? -16.196 0.755 23.255 1.00 85.81 78 TYR A O 1
ATOM 623 N N . PHE A 1 79 ? -14.317 0.936 22.021 1.00 87.62 79 PHE A N 1
ATOM 624 C CA . PHE A 1 79 ? -14.259 -0.462 21.608 1.00 87.62 79 PHE A CA 1
ATOM 625 C C . PHE A 1 79 ? -12.982 -1.131 22.135 1.00 87.62 79 PHE A C 1
ATOM 627 O O . PHE A 1 79 ? -11.882 -0.636 21.867 1.00 87.62 79 PHE A O 1
ATOM 634 N N . PRO A 1 80 ? -13.092 -2.250 22.875 1.00 89.75 80 PRO A N 1
ATOM 635 C CA . PRO A 1 80 ? -11.949 -3.088 23.216 1.00 89.75 80 PRO A CA 1
ATOM 636 C C . PRO A 1 80 ? -11.222 -3.561 21.954 1.00 89.75 80 PRO A C 1
ATOM 638 O O . PRO A 1 80 ? -11.859 -3.900 20.953 1.00 89.75 80 PRO A O 1
ATOM 641 N N . ILE A 1 81 ? -9.888 -3.606 21.998 1.00 89.81 81 ILE A N 1
ATOM 642 C CA . ILE A 1 81 ? -9.073 -3.965 20.826 1.00 89.81 81 ILE A CA 1
ATOM 643 C C . ILE A 1 81 ? -9.337 -5.395 20.330 1.00 89.81 81 ILE A C 1
ATOM 645 O O . ILE A 1 81 ? -9.254 -5.651 19.137 1.00 89.81 81 ILE A O 1
ATOM 649 N N . GLU A 1 82 ? -9.724 -6.298 21.231 1.00 91.31 82 GLU A N 1
ATOM 650 C CA . GLU A 1 82 ? -10.097 -7.690 20.940 1.00 91.31 82 GLU A CA 1
ATOM 651 C C . GLU A 1 82 ? -11.332 -7.809 20.042 1.00 91.31 82 GLU A C 1
ATOM 653 O O . GLU A 1 82 ? -11.472 -8.772 19.296 1.00 91.31 82 GLU A O 1
ATOM 658 N N . LEU A 1 83 ? -12.206 -6.801 20.069 1.00 89.88 83 LEU A N 1
ATOM 659 C CA . LEU A 1 83 ? -13.416 -6.752 19.250 1.00 89.88 83 LEU A CA 1
ATOM 660 C C . LEU A 1 83 ? -13.221 -5.938 17.963 1.00 89.88 83 LEU A C 1
ATOM 662 O O . LEU A 1 83 ? -14.155 -5.793 17.175 1.00 89.88 83 LEU A O 1
ATOM 666 N N . CYS A 1 84 ? -12.026 -5.387 17.740 1.00 89.75 84 CYS A N 1
ATOM 667 C CA . CYS A 1 84 ? -11.715 -4.582 16.567 1.00 89.75 84 CYS A CA 1
ATOM 668 C C . CYS A 1 84 ? -10.975 -5.422 15.521 1.00 89.75 84 CYS A C 1
ATOM 670 O O . CYS A 1 84 ? -9.910 -5.970 15.790 1.00 89.75 84 CYS A O 1
ATOM 672 N N . SER A 1 85 ? -11.490 -5.445 14.291 1.00 91.00 85 SER A N 1
ATOM 673 C CA . SER A 1 85 ? -10.777 -5.976 13.127 1.00 91.00 85 SER A CA 1
ATOM 674 C C . SER A 1 85 ? -10.531 -4.873 12.103 1.00 91.00 85 SER A C 1
ATOM 676 O O . SER A 1 85 ? -11.300 -3.916 11.981 1.00 91.00 85 SER A O 1
ATOM 678 N N . LEU A 1 86 ? -9.420 -4.981 11.375 1.00 90.62 86 LEU A N 1
ATOM 679 C CA . LEU A 1 86 ? -9.144 -4.083 10.261 1.00 90.62 86 LEU A CA 1
ATOM 680 C C . LEU A 1 86 ? -9.975 -4.524 9.060 1.00 90.62 86 LEU A C 1
ATOM 682 O O . LEU A 1 86 ? -9.864 -5.661 8.603 1.00 90.62 86 LEU A O 1
ATOM 686 N N . VAL A 1 87 ? -10.786 -3.609 8.534 1.00 91.75 87 VAL A N 1
ATOM 687 C CA . VAL A 1 87 ? -11.541 -3.855 7.303 1.00 91.75 87 VAL A CA 1
ATOM 688 C C . VAL A 1 87 ? -10.560 -3.943 6.134 1.00 91.75 87 VAL A C 1
ATOM 690 O O . VAL A 1 87 ? -9.619 -3.149 6.030 1.00 91.75 87 VAL A O 1
ATOM 693 N N . SER A 1 88 ? -10.778 -4.914 5.250 1.00 93.38 88 SER A N 1
ATOM 694 C CA . SER A 1 88 ? -9.974 -5.089 4.043 1.00 93.38 88 SER A CA 1
ATOM 695 C C . SER A 1 88 ? -10.117 -3.893 3.089 1.00 93.38 88 SER A C 1
ATOM 697 O O . SER A 1 88 ? -11.037 -3.085 3.195 1.00 93.38 88 SER A O 1
ATOM 699 N N . LEU A 1 89 ? -9.168 -3.761 2.155 1.00 93.62 89 LEU A N 1
ATOM 700 C CA . LEU A 1 89 ? -9.170 -2.735 1.096 1.00 93.62 89 LEU A CA 1
ATOM 701 C C . LEU A 1 89 ? -9.070 -1.274 1.578 1.00 93.62 89 LEU A C 1
ATOM 703 O O . LEU A 1 89 ? -9.248 -0.341 0.794 1.00 93.62 89 LEU A O 1
ATOM 707 N N . GLN A 1 90 ? -8.711 -1.034 2.840 1.00 92.94 90 GLN A N 1
ATOM 708 C CA . GLN A 1 90 ? -8.417 0.317 3.314 1.00 92.94 90 GLN A CA 1
ATOM 709 C C . GLN A 1 90 ? -7.039 0.795 2.833 1.00 92.94 90 GLN A C 1
ATOM 711 O O . GLN A 1 90 ? -6.005 0.181 3.106 1.00 92.94 90 GLN A O 1
ATOM 716 N N . ARG A 1 91 ? -7.004 1.943 2.145 1.00 93.19 91 ARG A N 1
ATOM 717 C CA . ARG A 1 91 ? -5.753 2.563 1.686 1.00 93.19 91 ARG A CA 1
ATOM 718 C C . ARG A 1 91 ? -4.963 3.162 2.852 1.00 93.19 91 ARG A C 1
ATOM 720 O O . ARG A 1 91 ? -5.434 4.076 3.530 1.00 93.19 91 ARG A O 1
ATOM 727 N N . TYR A 1 92 ? -3.705 2.749 2.996 1.00 92.75 92 TYR A N 1
ATOM 728 C CA . TYR A 1 92 ? -2.748 3.395 3.894 1.00 92.75 92 TYR A CA 1
ATOM 729 C C . TYR A 1 92 ? -2.283 4.745 3.321 1.00 92.75 92 TYR A C 1
ATOM 731 O O . TYR A 1 92 ? -1.824 4.818 2.182 1.00 92.75 92 TYR A O 1
ATOM 739 N N . LYS A 1 93 ? -2.422 5.829 4.096 1.00 93.69 93 LYS A N 1
ATOM 740 C CA . LYS A 1 93 ? -2.118 7.204 3.642 1.00 93.69 93 LYS A CA 1
ATOM 741 C C . LYS A 1 93 ? -0.771 7.750 4.122 1.00 93.69 93 LYS A C 1
ATOM 743 O O . LYS A 1 93 ? -0.293 8.733 3.568 1.00 93.69 93 LYS A O 1
ATOM 748 N N . LYS A 1 94 ? -0.180 7.168 5.169 1.00 95.06 94 LYS A N 1
ATOM 749 C CA . LYS A 1 94 ? 1.079 7.669 5.739 1.00 95.06 94 LYS A CA 1
ATOM 750 C C . LYS A 1 94 ? 2.272 7.226 4.889 1.00 95.06 94 LYS A C 1
ATOM 752 O O . LYS A 1 94 ? 2.191 6.259 4.132 1.00 95.06 94 LYS A O 1
ATOM 757 N N . ALA A 1 95 ? 3.393 7.926 5.042 1.00 94.50 95 ALA A N 1
ATOM 758 C CA . ALA A 1 95 ? 4.637 7.540 4.395 1.00 94.50 95 ALA A CA 1
ATOM 759 C C . ALA A 1 95 ? 5.114 6.173 4.913 1.00 94.50 95 ALA A C 1
ATOM 761 O O . ALA A 1 95 ? 5.180 5.941 6.119 1.00 94.50 95 ALA A O 1
ATOM 762 N N . LEU A 1 96 ? 5.455 5.279 3.986 1.00 95.31 96 LEU A N 1
ATOM 763 C CA . LEU A 1 96 ? 6.056 3.983 4.300 1.00 95.31 96 LEU A CA 1
ATOM 764 C C . LEU A 1 96 ? 7.510 4.150 4.756 1.00 95.31 96 LEU A C 1
ATOM 766 O O . LEU A 1 96 ? 8.215 5.047 4.277 1.00 95.31 96 LEU A O 1
ATOM 770 N N . SER A 1 97 ? 7.973 3.243 5.618 1.00 96.81 97 SER A N 1
ATOM 771 C CA . SER A 1 97 ? 9.390 3.154 5.983 1.00 96.81 97 SER A CA 1
ATOM 772 C C . SER A 1 97 ? 10.255 2.772 4.776 1.00 96.81 97 SER A C 1
ATOM 774 O O . SER A 1 97 ? 9.757 2.224 3.790 1.00 96.81 97 SER A O 1
ATOM 776 N N . ILE A 1 98 ? 11.567 3.025 4.842 1.00 96.94 98 ILE A N 1
ATOM 777 C CA . ILE A 1 98 ? 12.507 2.687 3.755 1.00 96.94 98 ILE A CA 1
ATOM 778 C C . ILE A 1 98 ? 12.428 1.193 3.412 1.00 96.94 98 ILE A C 1
ATOM 780 O O . ILE A 1 98 ? 12.338 0.825 2.241 1.00 96.94 98 ILE A O 1
ATOM 784 N N . HIS A 1 99 ? 12.383 0.336 4.434 1.00 97.38 99 HIS A N 1
ATOM 785 C CA . HIS A 1 99 ? 12.257 -1.108 4.259 1.00 97.38 99 HIS A CA 1
ATOM 786 C C . HIS A 1 99 ? 10.928 -1.494 3.591 1.00 97.38 99 HIS A C 1
ATOM 788 O O . HIS A 1 99 ? 10.917 -2.236 2.610 1.00 97.38 99 HIS A O 1
ATOM 794 N N . GLN A 1 100 ? 9.802 -0.948 4.066 1.00 97.06 100 GLN A N 1
ATOM 795 C CA . GLN A 1 100 ? 8.483 -1.201 3.473 1.00 97.06 100 GLN A CA 1
ATOM 796 C C . GLN A 1 100 ? 8.408 -0.726 2.019 1.00 97.06 100 GLN A C 1
ATOM 798 O O . GLN A 1 100 ? 7.866 -1.427 1.168 1.00 97.06 100 GLN A O 1
ATOM 803 N N . ARG A 1 101 ? 8.990 0.439 1.719 1.00 96.62 101 ARG A N 1
ATOM 804 C CA . ARG A 1 101 ? 9.067 0.984 0.362 1.00 96.62 101 ARG A CA 1
ATOM 805 C C . ARG A 1 101 ? 9.901 0.090 -0.554 1.00 96.62 101 ARG A C 1
ATOM 807 O O . ARG A 1 101 ? 9.460 -0.191 -1.661 1.00 96.62 101 ARG A O 1
ATOM 814 N N . SER A 1 102 ? 11.053 -0.395 -0.088 1.00 96.94 102 SER A N 1
ATOM 815 C CA . SER A 1 102 ? 11.898 -1.334 -0.839 1.00 96.94 102 SER A CA 1
ATOM 816 C C . SER A 1 102 ? 11.153 -2.632 -1.165 1.00 96.94 102 SER A C 1
ATOM 818 O O . SER A 1 102 ? 11.130 -3.068 -2.315 1.00 96.94 102 SER A O 1
ATOM 820 N N . LEU A 1 103 ? 10.449 -3.205 -0.181 1.00 96.88 103 LEU A N 1
ATOM 821 C CA . LEU A 1 103 ? 9.609 -4.384 -0.398 1.00 96.88 103 LEU A CA 1
ATOM 822 C C . LEU A 1 103 ? 8.476 -4.122 -1.392 1.00 96.88 103 LEU A C 1
ATOM 824 O O . LEU A 1 103 ? 8.207 -4.975 -2.233 1.00 96.88 103 LEU A O 1
ATOM 828 N N . MET A 1 104 ? 7.819 -2.965 -1.301 1.00 96.19 104 MET A N 1
ATOM 829 C CA . MET A 1 104 ? 6.758 -2.575 -2.227 1.00 96.19 104 MET A CA 1
ATOM 830 C C . MET A 1 104 ? 7.289 -2.498 -3.659 1.00 96.19 104 MET A C 1
ATOM 832 O O . MET A 1 104 ? 6.737 -3.165 -4.524 1.00 96.19 104 MET A O 1
ATOM 836 N N . VAL A 1 105 ? 8.393 -1.777 -3.887 1.00 96.12 105 VAL A N 1
ATOM 837 C CA . VAL A 1 105 ? 9.026 -1.653 -5.212 1.00 96.12 105 VAL A CA 1
ATOM 838 C C . VAL A 1 105 ? 9.438 -3.018 -5.751 1.00 96.12 105 VAL A C 1
ATOM 840 O O . VAL A 1 105 ? 9.164 -3.333 -6.904 1.00 96.12 105 VAL A O 1
ATOM 843 N N . LYS A 1 106 ? 10.053 -3.864 -4.917 1.00 95.00 106 LYS A N 1
ATOM 844 C CA . LYS A 1 106 ? 10.462 -5.213 -5.322 1.00 95.00 106 LYS A CA 1
ATOM 845 C C . LYS A 1 106 ? 9.270 -6.087 -5.716 1.00 95.00 106 LYS A C 1
ATOM 847 O O . LYS A 1 106 ? 9.398 -6.882 -6.636 1.00 95.00 106 LYS A O 1
ATOM 852 N N . LYS A 1 107 ? 8.136 -5.957 -5.022 1.00 93.50 107 LYS A N 1
ATOM 853 C CA . LYS A 1 107 ? 6.913 -6.720 -5.311 1.00 93.50 107 LYS A CA 1
ATOM 854 C C . LYS A 1 107 ? 6.129 -6.174 -6.504 1.00 93.50 107 LYS A C 1
ATOM 856 O O . LYS A 1 107 ? 5.478 -6.954 -7.183 1.00 93.50 107 LYS A O 1
ATOM 861 N N . SER A 1 108 ? 6.159 -4.863 -6.738 1.00 94.00 108 SER A N 1
ATOM 862 C CA . SER A 1 108 ? 5.451 -4.233 -7.858 1.00 94.00 108 SER A CA 1
ATOM 863 C C . SER A 1 108 ? 6.260 -4.227 -9.154 1.00 94.00 108 SER A C 1
ATOM 865 O O . SER A 1 108 ? 5.688 -4.038 -10.221 1.00 94.00 108 SER A O 1
ATOM 867 N N . SER A 1 109 ? 7.584 -4.387 -9.076 1.00 94.62 109 SER A N 1
ATOM 868 C CA . SER A 1 109 ? 8.456 -4.463 -10.246 1.00 94.62 109 SER A CA 1
ATOM 869 C C . SER A 1 109 ? 8.345 -5.842 -10.890 1.00 94.62 109 SER A C 1
ATOM 871 O O . SER A 1 109 ? 8.801 -6.840 -10.333 1.00 94.62 109 SER A O 1
ATOM 873 N N . ILE A 1 110 ? 7.721 -5.886 -12.063 1.00 93.94 110 ILE A N 1
ATOM 874 C CA . ILE A 1 110 ? 7.507 -7.097 -12.856 1.00 93.94 110 ILE A CA 1
ATOM 875 C C . ILE A 1 110 ? 8.223 -6.899 -14.192 1.00 93.94 110 ILE A C 1
ATOM 877 O O . ILE A 1 110 ? 8.186 -5.808 -14.767 1.00 93.94 110 ILE A O 1
ATOM 881 N N . LYS A 1 111 ? 8.902 -7.938 -14.687 1.00 94.69 111 LYS A N 1
ATOM 882 C CA . LYS A 1 111 ? 9.564 -7.872 -15.993 1.00 94.69 111 LYS A CA 1
ATOM 883 C C . LYS A 1 111 ? 8.516 -7.774 -17.108 1.00 94.69 111 LYS A C 1
ATOM 885 O O . LYS A 1 111 ? 7.460 -8.389 -16.979 1.00 94.69 111 LYS A O 1
ATOM 890 N N . PRO A 1 112 ? 8.802 -7.073 -18.220 1.00 94.38 112 PRO A N 1
ATOM 891 C CA . PRO A 1 112 ? 7.842 -6.922 -19.315 1.00 94.38 112 PRO A CA 1
ATOM 892 C C . PRO A 1 112 ? 7.295 -8.250 -19.857 1.00 94.38 112 PRO A C 1
ATOM 894 O O . PRO A 1 112 ? 6.104 -8.349 -20.128 1.00 94.38 112 PRO A O 1
ATOM 897 N N . GLU A 1 113 ? 8.140 -9.279 -19.960 1.00 95.38 113 GLU A N 1
ATOM 898 C CA . GLU A 1 113 ? 7.752 -10.618 -20.430 1.00 95.38 113 GLU A CA 1
ATOM 899 C C . GLU A 1 113 ? 6.750 -11.294 -19.480 1.00 95.38 113 GLU A C 1
ATOM 901 O O . GLU A 1 113 ? 5.691 -11.757 -19.908 1.00 95.38 113 GLU A O 1
ATOM 906 N N . ASP A 1 114 ? 7.045 -11.275 -18.176 1.00 95.31 114 ASP A N 1
ATOM 907 C CA . ASP A 1 114 ? 6.175 -11.832 -17.135 1.00 95.31 114 ASP A CA 1
ATOM 908 C C . ASP A 1 114 ? 4.850 -11.064 -17.051 1.00 95.31 114 ASP A C 1
ATOM 910 O O . ASP A 1 114 ? 3.778 -11.660 -16.925 1.00 95.31 114 ASP A O 1
ATOM 914 N N . LEU A 1 115 ? 4.917 -9.733 -17.163 1.00 94.88 115 LEU A N 1
ATOM 915 C CA . LEU A 1 115 ? 3.747 -8.863 -17.177 1.00 94.88 115 LEU A CA 1
ATOM 916 C C . LEU A 1 115 ? 2.848 -9.186 -18.373 1.00 94.88 115 LEU A C 1
ATOM 918 O O . LEU A 1 115 ? 1.635 -9.285 -18.212 1.00 94.88 115 LEU A O 1
ATOM 922 N N . PHE A 1 116 ? 3.425 -9.386 -19.558 1.00 94.56 116 PHE A N 1
ATOM 923 C CA . PHE A 1 116 ? 2.668 -9.720 -20.761 1.00 94.56 116 PHE A CA 1
ATOM 924 C C . PHE A 1 116 ? 1.947 -11.066 -20.626 1.00 94.56 116 PHE A C 1
ATOM 926 O O . PHE A 1 116 ? 0.763 -11.174 -20.955 1.00 94.56 116 PHE A O 1
ATOM 933 N N . LEU A 1 117 ? 2.622 -12.083 -20.083 1.00 94.38 117 LEU A N 1
ATOM 934 C CA . LEU A 1 117 ? 2.022 -13.392 -19.825 1.00 94.38 117 LEU A CA 1
ATOM 935 C C . LEU A 1 117 ? 0.898 -13.299 -18.787 1.00 94.38 117 LEU A C 1
ATOM 937 O O . LEU A 1 117 ? -0.189 -13.837 -19.014 1.00 94.38 117 LEU A O 1
ATOM 941 N N . MET A 1 118 ? 1.139 -12.589 -17.681 1.00 94.50 118 MET A N 1
ATOM 942 C CA . MET A 1 118 ? 0.143 -12.349 -16.637 1.00 94.50 118 MET A CA 1
ATOM 943 C C . MET A 1 118 ? -1.092 -11.662 -17.219 1.00 94.50 118 MET A C 1
ATOM 945 O O . MET A 1 118 ? -2.193 -12.186 -17.095 1.00 94.50 118 MET A O 1
ATOM 949 N N . LEU A 1 119 ? -0.918 -10.541 -17.919 1.00 93.88 119 LEU A N 1
ATOM 950 C CA . LEU A 1 119 ? -2.029 -9.800 -18.508 1.00 93.88 119 LEU A CA 1
ATOM 951 C C . LEU A 1 119 ? -2.790 -10.639 -19.544 1.00 93.88 119 LEU A C 1
ATOM 953 O O . LEU A 1 119 ? -4.016 -10.650 -19.519 1.00 93.88 119 LEU A O 1
ATOM 957 N N . THR A 1 120 ? -2.101 -11.397 -20.407 1.00 92.94 120 THR A N 1
ATOM 958 C CA . THR A 1 120 ? -2.763 -12.293 -21.378 1.00 92.94 120 THR A CA 1
ATOM 959 C C . THR A 1 120 ? -3.664 -13.311 -20.678 1.00 92.94 120 THR A C 1
ATOM 961 O O . THR A 1 120 ? -4.757 -13.617 -21.155 1.00 92.94 120 THR A O 1
ATOM 964 N N . LYS A 1 121 ? -3.201 -13.863 -19.552 1.00 93.69 121 LYS A N 1
ATOM 965 C CA . LYS A 1 121 ? -3.961 -14.827 -18.755 1.00 93.69 121 LYS A CA 1
ATOM 966 C C . LYS A 1 121 ? -5.160 -14.167 -18.076 1.00 93.69 121 LYS A C 1
ATOM 968 O O . LYS A 1 121 ? -6.255 -14.714 -18.155 1.00 93.69 121 LYS A O 1
ATOM 973 N N . GLU A 1 122 ? -4.966 -13.003 -17.462 1.00 93.88 122 GLU A N 1
ATOM 974 C CA . GLU A 1 122 ? -6.031 -12.282 -16.760 1.00 93.88 122 GLU A CA 1
ATOM 975 C C . GLU A 1 122 ? -7.128 -11.807 -17.718 1.00 93.88 122 GLU A C 1
ATOM 977 O O . GLU A 1 122 ? -8.300 -12.034 -17.445 1.00 93.88 122 GLU A O 1
ATOM 982 N N . VAL A 1 123 ? -6.784 -11.252 -18.889 1.00 92.06 123 VAL A N 1
ATOM 983 C CA . VAL A 1 123 ? -7.795 -10.842 -19.884 1.00 92.06 123 VAL A CA 1
ATOM 984 C C . VAL A 1 123 ? -8.655 -12.030 -20.326 1.00 92.06 123 VAL A C 1
ATOM 986 O O . VAL A 1 123 ? -9.872 -11.900 -20.421 1.00 92.06 123 VAL A O 1
ATOM 989 N N . LYS A 1 124 ? -8.046 -13.205 -20.536 1.00 90.50 124 LYS A N 1
ATOM 990 C CA . LYS A 1 124 ? -8.786 -14.435 -20.861 1.00 90.50 124 LYS A CA 1
ATOM 991 C C . LYS A 1 124 ? -9.641 -14.938 -19.699 1.00 90.50 124 LYS A C 1
ATOM 993 O O . LYS A 1 124 ? -10.680 -15.534 -19.945 1.00 90.50 124 LYS A O 1
ATOM 998 N N . HIS A 1 125 ? -9.198 -14.738 -18.459 1.00 93.06 125 HIS A N 1
ATOM 999 C CA . HIS A 1 125 ? -9.923 -15.173 -17.270 1.00 93.06 125 HIS A CA 1
ATOM 1000 C C . HIS A 1 125 ? -11.125 -14.278 -16.946 1.00 93.06 125 HIS A C 1
ATOM 1002 O O . HIS A 1 125 ? -12.157 -14.794 -16.530 1.00 93.06 125 HIS A O 1
ATOM 1008 N N . CYS A 1 126 ? -11.004 -12.962 -17.148 1.00 90.94 126 CYS A N 1
ATOM 1009 C CA . CYS A 1 126 ? -12.084 -12.010 -16.892 1.00 90.94 126 CYS A CA 1
ATOM 1010 C C . CYS A 1 126 ? -13.293 -12.198 -17.817 1.00 90.94 126 CYS A C 1
ATOM 1012 O O . CYS A 1 126 ? -14.392 -11.841 -17.414 1.00 90.94 126 CYS A O 1
ATOM 1014 N N . ASP A 1 127 ? -13.077 -12.712 -19.034 1.00 89.31 127 ASP A N 1
ATOM 1015 C CA . ASP A 1 127 ? -14.107 -12.940 -20.057 1.00 89.31 127 ASP A CA 1
ATOM 1016 C C . ASP A 1 127 ? -15.121 -11.787 -20.175 1.00 89.31 127 ASP A C 1
ATOM 1018 O O . ASP A 1 127 ? -16.324 -11.939 -19.974 1.00 89.31 127 ASP A O 1
ATOM 1022 N N . TYR A 1 128 ? -14.619 -10.593 -20.496 1.00 90.12 128 TYR A N 1
ATOM 1023 C CA . TYR A 1 128 ? -15.417 -9.361 -20.543 1.00 90.12 128 TYR A CA 1
ATOM 1024 C C . TYR A 1 128 ? -16.640 -9.435 -21.471 1.00 90.12 128 TYR A C 1
ATOM 1026 O O . TYR A 1 128 ? -17.596 -8.690 -21.282 1.00 90.12 128 TYR A O 1
ATOM 1034 N N . ASN A 1 129 ? -16.637 -10.326 -22.467 1.00 89.94 129 ASN A N 1
ATOM 1035 C CA . ASN A 1 129 ? -17.777 -10.495 -23.370 1.00 89.94 129 ASN A CA 1
ATOM 1036 C C . ASN A 1 129 ? -18.945 -11.258 -22.722 1.00 89.94 129 ASN A C 1
ATOM 1038 O O . ASN A 1 129 ? -20.063 -11.182 -23.227 1.00 89.94 129 ASN A O 1
ATOM 1042 N N . ALA A 1 130 ? -18.706 -11.965 -21.614 1.00 90.94 130 ALA A N 1
ATOM 1043 C CA . ALA A 1 130 ? -19.743 -12.613 -20.817 1.00 90.94 130 ALA A CA 1
ATOM 1044 C C . ALA A 1 130 ? -20.425 -11.656 -19.821 1.00 90.94 130 ALA A C 1
ATOM 1046 O O . ALA A 1 130 ? -21.438 -12.024 -19.225 1.00 90.94 130 ALA A O 1
ATOM 1047 N N . ASP A 1 131 ? -19.902 -10.438 -19.629 1.00 93.50 131 ASP A N 1
ATOM 1048 C CA . ASP A 1 131 ? -20.506 -9.452 -18.731 1.00 93.50 131 ASP A CA 1
ATOM 1049 C C . ASP A 1 131 ? -21.827 -8.918 -19.332 1.00 93.50 131 ASP A C 1
ATOM 1051 O O . ASP A 1 131 ? -21.819 -8.279 -20.395 1.00 93.50 131 ASP A O 1
ATOM 1055 N N . PRO A 1 132 ? -22.979 -9.133 -18.662 1.00 92.81 132 PRO A N 1
ATOM 1056 C CA . PRO A 1 132 ? -24.278 -8.702 -19.169 1.00 92.81 132 PRO A CA 1
ATOM 1057 C C . PRO A 1 132 ? -24.393 -7.178 -19.294 1.00 92.81 132 PRO A C 1
ATOM 1059 O O . PRO A 1 132 ? -25.118 -6.692 -20.161 1.00 92.81 132 PRO A O 1
ATOM 1062 N N . VAL A 1 133 ? -23.670 -6.410 -18.474 1.00 94.31 133 VAL A N 1
ATOM 1063 C CA . VAL A 1 133 ? -23.665 -4.945 -18.541 1.00 94.31 133 VAL A CA 1
ATOM 1064 C C . VAL A 1 133 ? -22.944 -4.488 -19.806 1.00 94.31 133 VAL A C 1
ATOM 1066 O O . VAL A 1 133 ? -23.490 -3.680 -20.557 1.00 94.31 133 VAL A O 1
ATOM 1069 N N . LEU A 1 134 ? -21.763 -5.040 -20.097 1.00 93.00 134 LEU A N 1
ATOM 1070 C CA . LEU A 1 134 ? -21.009 -4.700 -21.311 1.00 93.00 134 LEU A CA 1
ATOM 1071 C C . LEU A 1 134 ? -21.761 -5.115 -22.578 1.00 93.00 134 LEU A C 1
ATOM 1073 O O . LEU A 1 134 ? -21.858 -4.325 -23.520 1.00 93.00 134 LEU A O 1
ATOM 1077 N N . SER A 1 135 ? -22.370 -6.302 -22.554 1.00 91.38 135 SER A N 1
ATOM 1078 C CA . SER A 1 135 ? -23.217 -6.797 -23.639 1.00 91.38 135 SER A CA 1
ATOM 1079 C C . SER A 1 135 ? -24.419 -5.879 -23.893 1.00 91.38 135 SER A C 1
ATOM 1081 O O . SER A 1 135 ? -24.683 -5.516 -25.039 1.00 91.38 135 SER A O 1
ATOM 1083 N N . SER A 1 136 ? -25.096 -5.410 -22.835 1.00 94.12 136 SER A N 1
ATOM 1084 C CA . SER A 1 136 ? -26.237 -4.488 -22.959 1.00 94.12 136 SER A CA 1
ATOM 1085 C C . SER A 1 136 ? -25.865 -3.126 -23.556 1.00 94.12 136 SER A C 1
ATOM 1087 O O . SER A 1 136 ? -26.681 -2.501 -24.231 1.00 94.12 136 SER A O 1
ATOM 1089 N N . CYS A 1 137 ? -24.617 -2.692 -23.363 1.00 94.12 137 CYS A N 1
ATOM 1090 C CA . CYS A 1 137 ? -24.064 -1.476 -23.955 1.00 94.12 137 CYS A CA 1
ATOM 1091 C C . CYS A 1 137 ? -23.565 -1.675 -25.399 1.00 94.12 137 CYS A C 1
ATOM 1093 O O . CYS A 1 137 ? -23.100 -0.714 -26.010 1.00 94.12 137 CYS A O 1
ATOM 1095 N N . GLY A 1 138 ? -23.621 -2.897 -25.944 1.00 92.75 138 GLY A N 1
ATOM 1096 C CA . GLY A 1 138 ? -23.097 -3.223 -27.273 1.00 92.75 138 GLY A CA 1
ATOM 1097 C C . GLY A 1 138 ? -21.567 -3.183 -27.362 1.00 92.75 138 GLY A C 1
ATOM 1098 O O . GLY A 1 138 ? -21.025 -2.976 -28.446 1.00 92.75 138 GLY A O 1
ATOM 1099 N N . LEU A 1 139 ? -20.864 -3.340 -26.235 1.00 93.19 139 LEU A N 1
ATOM 1100 C CA . LEU A 1 139 ? -19.402 -3.329 -26.175 1.00 93.19 139 LEU A CA 1
ATOM 1101 C C . LEU A 1 139 ? -18.849 -4.757 -26.231 1.00 93.19 139 LEU A C 1
ATOM 1103 O O . LEU A 1 139 ? -19.320 -5.639 -25.518 1.00 93.19 139 LEU A O 1
ATOM 1107 N N . SER A 1 140 ? -17.805 -4.962 -27.036 1.00 90.12 140 SER A N 1
ATOM 1108 C CA . SER A 1 140 ? -17.049 -6.218 -27.098 1.00 90.12 140 SER A CA 1
ATOM 1109 C C . SER A 1 140 ? -15.560 -5.957 -26.903 1.00 90.12 140 SER A C 1
ATOM 1111 O O . SER A 1 140 ? -15.000 -5.068 -27.550 1.00 90.12 140 SER A O 1
ATOM 1113 N N . VAL A 1 141 ? -14.905 -6.748 -26.058 1.00 90.81 141 VAL A N 1
ATOM 1114 C CA . VAL A 1 141 ? -13.474 -6.625 -25.754 1.00 90.81 141 VAL A CA 1
ATOM 1115 C C . VAL A 1 141 ? -12.723 -7.813 -26.351 1.00 90.81 141 VAL A C 1
ATOM 1117 O O . VAL A 1 141 ? -13.101 -8.969 -26.166 1.00 90.81 141 VAL A O 1
ATOM 1120 N N . THR A 1 142 ? -11.643 -7.542 -27.082 1.00 90.44 142 THR A N 1
ATOM 1121 C CA . THR A 1 142 ? -10.797 -8.583 -27.677 1.00 90.44 142 THR A CA 1
ATOM 1122 C C . THR A 1 142 ? -9.808 -9.158 -26.667 1.00 90.44 142 THR A C 1
ATOM 1124 O O . THR A 1 142 ? -9.185 -8.419 -25.910 1.00 90.44 142 THR A O 1
ATOM 1127 N N . ASN A 1 143 ? -9.562 -10.468 -26.737 1.00 88.31 143 ASN A N 1
ATOM 1128 C CA . ASN A 1 143 ? -8.649 -11.180 -25.827 1.00 88.31 143 ASN A CA 1
ATOM 1129 C C . ASN A 1 143 ? -7.164 -11.129 -26.244 1.00 88.31 143 ASN A C 1
ATOM 1131 O O . ASN A 1 143 ? -6.341 -11.878 -25.712 1.00 88.31 143 ASN A O 1
ATOM 1135 N N . TRP A 1 144 ? -6.822 -10.281 -27.214 1.00 88.94 144 TRP A N 1
ATOM 1136 C CA . TRP A 1 144 ? -5.475 -10.132 -27.764 1.00 88.94 144 TRP A CA 1
ATOM 1137 C C . TRP A 1 144 ? -5.025 -8.678 -27.664 1.00 88.94 144 TRP A C 1
ATOM 1139 O O . TRP A 1 144 ? -5.844 -7.763 -27.736 1.00 88.94 144 TRP A O 1
ATOM 1149 N N . PHE A 1 145 ? -3.718 -8.466 -27.520 1.00 90.31 145 PHE A N 1
ATOM 1150 C CA . PHE A 1 145 ? -3.140 -7.126 -27.527 1.00 90.31 145 PHE A CA 1
ATOM 1151 C C . PHE A 1 145 ? -3.144 -6.529 -28.930 1.00 90.31 145 PHE A C 1
ATOM 1153 O O . PHE A 1 145 ? -2.829 -7.209 -29.908 1.00 90.31 145 PHE A O 1
ATOM 1160 N N . THR A 1 146 ? -3.437 -5.234 -29.008 1.00 93.31 146 THR A N 1
ATOM 1161 C CA . THR A 1 146 ? -3.327 -4.462 -30.244 1.00 93.31 146 THR A CA 1
ATOM 1162 C C . THR A 1 146 ? -1.876 -4.428 -30.711 1.00 93.31 146 THR A C 1
ATOM 1164 O O . THR A 1 146 ? -0.986 -4.008 -29.971 1.00 93.31 146 THR A O 1
ATOM 1167 N N . GLN A 1 147 ? -1.640 -4.859 -31.948 1.00 93.75 147 GLN A N 1
ATOM 1168 C CA . GLN A 1 147 ? -0.330 -4.764 -32.584 1.00 93.75 147 GLN A CA 1
ATOM 1169 C C . GLN A 1 147 ? -0.117 -3.343 -33.105 1.00 93.75 147 GLN A C 1
ATOM 1171 O O . GLN A 1 147 ? -1.017 -2.749 -33.697 1.00 93.75 147 GLN A O 1
ATOM 1176 N N . VAL A 1 148 ? 1.070 -2.795 -32.856 1.00 95.19 148 VAL A N 1
ATOM 1177 C CA . VAL A 1 148 ? 1.452 -1.445 -33.272 1.00 95.19 148 VAL A CA 1
ATOM 1178 C C . VAL A 1 148 ? 2.828 -1.515 -33.916 1.00 95.19 148 VAL A C 1
ATOM 1180 O O . VAL A 1 148 ? 3.748 -2.104 -33.347 1.00 95.19 148 VAL A O 1
ATOM 1183 N N . ASP A 1 149 ? 2.973 -0.884 -35.079 1.00 95.25 149 ASP A N 1
ATOM 1184 C CA . ASP A 1 149 ? 4.254 -0.794 -35.772 1.00 95.25 149 ASP A CA 1
ATOM 1185 C C . ASP A 1 149 ? 5.187 0.184 -35.052 1.00 95.25 149 ASP A C 1
ATOM 1187 O O . ASP A 1 149 ? 4.977 1.399 -35.021 1.00 95.25 149 ASP A O 1
ATOM 1191 N N . GLY A 1 150 ? 6.240 -0.366 -34.452 1.00 94.25 150 GLY A N 1
ATOM 1192 C CA . GLY A 1 150 ? 7.307 0.397 -33.815 1.00 94.25 150 GLY A CA 1
ATOM 1193 C C . GLY A 1 150 ? 8.510 0.580 -34.739 1.00 94.25 150 GLY A C 1
ATOM 1194 O O . GLY A 1 150 ? 8.842 -0.291 -35.539 1.00 94.25 150 GLY A O 1
ATOM 1195 N N . ARG A 1 151 ? 9.230 1.696 -34.581 1.00 95.62 151 ARG A N 1
ATOM 1196 C CA . ARG A 1 151 ? 10.547 1.918 -35.202 1.00 95.62 151 ARG A CA 1
ATOM 1197 C C . ARG A 1 151 ? 11.571 2.312 -34.149 1.00 95.62 151 ARG A C 1
ATOM 1199 O O . ARG A 1 151 ? 11.318 3.200 -33.337 1.00 95.62 151 ARG A O 1
ATOM 1206 N N . VAL A 1 152 ? 12.746 1.691 -34.193 1.00 90.94 152 VAL A N 1
ATOM 1207 C CA . VAL A 1 152 ? 13.880 2.078 -33.347 1.00 90.94 152 VAL A CA 1
ATOM 1208 C C . VAL A 1 152 ? 14.658 3.171 -34.069 1.00 90.94 152 VAL A C 1
ATOM 1210 O O . VAL A 1 152 ? 15.202 2.949 -35.149 1.00 90.94 152 VAL A O 1
ATOM 1213 N N . LEU A 1 153 ? 14.681 4.374 -33.496 1.00 90.31 153 LEU A N 1
ATOM 1214 C CA . LEU A 1 153 ? 15.472 5.474 -34.042 1.00 90.31 153 LEU A CA 1
ATOM 1215 C C . LEU A 1 153 ? 16.958 5.239 -33.771 1.00 90.31 153 LEU A C 1
ATOM 1217 O O . LEU A 1 153 ? 17.342 4.808 -32.683 1.00 90.31 153 LEU A O 1
ATOM 1221 N N . ALA A 1 154 ? 17.792 5.559 -34.761 1.00 87.25 154 ALA A N 1
ATOM 1222 C CA . ALA A 1 154 ? 19.234 5.543 -34.579 1.00 87.25 154 ALA A CA 1
ATOM 1223 C C . ALA A 1 154 ? 19.638 6.549 -33.493 1.00 87.25 154 ALA A C 1
ATOM 1225 O O . ALA A 1 154 ? 19.114 7.665 -33.425 1.00 87.25 154 ALA A O 1
ATOM 1226 N N . ALA A 1 155 ? 20.581 6.140 -32.647 1.00 87.56 155 ALA A N 1
ATOM 1227 C CA . ALA A 1 155 ? 21.133 6.996 -31.611 1.00 87.56 155 ALA A CA 1
ATOM 1228 C C . ALA A 1 155 ? 21.802 8.231 -32.239 1.00 87.56 155 ALA A C 1
ATOM 1230 O O . ALA A 1 155 ? 22.576 8.112 -33.191 1.00 87.56 155 ALA A O 1
ATOM 1231 N N . THR A 1 156 ? 21.516 9.420 -31.709 1.00 85.88 156 THR A N 1
ATOM 1232 C CA . THR A 1 156 ? 22.139 10.662 -32.176 1.00 85.88 156 THR A CA 1
ATOM 1233 C C . THR A 1 156 ? 23.583 10.758 -31.688 1.00 85.88 156 THR A C 1
ATOM 1235 O O . THR A 1 156 ? 23.906 10.363 -30.568 1.00 85.88 156 THR A O 1
ATOM 1238 N N . MET A 1 157 ? 24.472 11.287 -32.531 1.00 85.38 157 MET A N 1
ATOM 1239 C CA . MET A 1 157 ? 25.871 11.501 -32.157 1.00 85.38 157 MET A CA 1
ATOM 1240 C C . MET A 1 157 ? 25.985 12.656 -31.159 1.00 85.38 157 MET A C 1
ATOM 1242 O O . MET A 1 157 ? 25.497 13.760 -31.411 1.00 85.38 157 MET A O 1
ATOM 1246 N N . LEU A 1 158 ? 26.659 12.417 -30.035 1.00 84.12 158 LEU A N 1
ATOM 1247 C CA . LEU A 1 158 ? 26.940 13.426 -29.021 1.00 84.12 158 LEU A CA 1
ATOM 1248 C C . LEU A 1 158 ? 28.335 14.009 -29.247 1.00 84.12 158 LEU A C 1
ATOM 1250 O O . LEU A 1 158 ? 29.324 13.282 -29.214 1.00 84.12 158 LEU A O 1
ATOM 1254 N N . LYS A 1 159 ? 28.421 15.332 -29.417 1.00 81.12 159 LYS A N 1
ATOM 1255 C CA . LYS A 1 159 ? 29.705 16.046 -29.477 1.00 81.12 159 LYS A CA 1
ATOM 1256 C C . LYS A 1 159 ? 30.190 16.386 -28.076 1.00 81.12 159 LYS A C 1
ATOM 1258 O O . LYS A 1 159 ? 29.631 17.270 -27.422 1.00 81.12 159 LYS A O 1
ATOM 1263 N N . VAL A 1 160 ? 31.260 15.739 -27.640 1.00 76.12 160 VAL A N 1
ATOM 1264 C CA . VAL A 1 160 ? 31.904 15.974 -26.345 1.00 76.12 160 VAL A CA 1
ATOM 1265 C C . VAL A 1 160 ? 32.996 17.053 -26.498 1.00 76.12 160 VAL A C 1
ATOM 1267 O O . VAL A 1 160 ? 33.194 17.616 -27.584 1.00 76.12 160 VAL A O 1
ATOM 1270 N N . GLY A 1 161 ? 33.639 17.484 -25.408 1.00 71.94 161 GLY A N 1
ATOM 1271 C CA . GLY A 1 161 ? 34.776 18.403 -25.499 1.00 71.94 161 GLY A CA 1
ATOM 1272 C C . GLY A 1 161 ? 35.911 17.807 -26.330 1.00 71.94 161 GLY A C 1
ATOM 1273 O O . GLY A 1 161 ? 35.945 16.612 -26.603 1.00 71.94 161 GLY A O 1
ATOM 1274 N N . ASN A 1 162 ? 36.803 18.676 -26.803 1.00 74.38 162 ASN A N 1
ATOM 1275 C CA . ASN A 1 162 ? 37.900 18.304 -27.701 1.00 74.38 162 ASN A CA 1
ATOM 1276 C C . ASN A 1 162 ? 37.484 17.719 -29.076 1.00 74.38 162 ASN A C 1
ATOM 1278 O O . ASN A 1 162 ? 38.295 17.094 -29.746 1.00 74.38 162 ASN A O 1
ATOM 1282 N N . LYS A 1 163 ? 36.240 17.969 -29.527 1.00 71.88 163 LYS A N 1
ATOM 1283 C CA . LYS A 1 163 ? 35.669 17.489 -30.811 1.00 71.88 163 LYS A CA 1
ATOM 1284 C C . LYS A 1 163 ? 35.557 15.961 -30.923 1.00 71.88 163 LYS A C 1
ATOM 1286 O O . LYS A 1 163 ? 35.515 15.435 -32.029 1.00 71.88 163 LYS A O 1
ATOM 1291 N N . GLU A 1 164 ? 35.479 15.262 -29.797 1.00 78.31 164 GLU A N 1
ATOM 1292 C CA . GLU A 1 164 ? 35.238 13.823 -29.796 1.00 78.31 164 GLU A CA 1
ATOM 1293 C C . GLU A 1 164 ? 33.746 13.514 -29.943 1.00 78.31 164 GLU A C 1
ATOM 1295 O O . GLU A 1 164 ? 32.907 14.116 -29.265 1.00 78.31 164 GLU A O 1
ATOM 1300 N N . ASP A 1 165 ? 33.425 12.547 -30.801 1.00 81.38 165 ASP A N 1
ATOM 1301 C CA . ASP A 1 165 ? 32.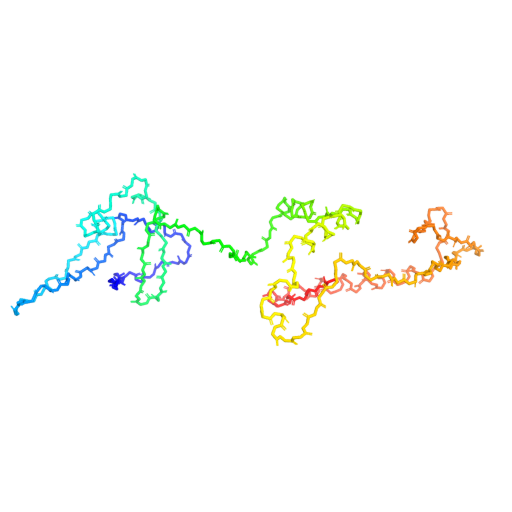059 12.085 -31.024 1.00 81.38 165 ASP A CA 1
ATOM 1302 C C . ASP A 1 165 ? 31.791 10.806 -30.217 1.00 81.38 165 ASP A C 1
ATOM 1304 O O . ASP A 1 165 ? 32.550 9.835 -30.274 1.00 81.38 165 ASP A O 1
ATOM 1308 N N . VAL A 1 166 ? 30.695 10.792 -29.456 1.00 83.75 166 VAL A N 1
ATOM 1309 C CA . VAL A 1 166 ? 30.229 9.633 -28.685 1.00 83.75 166 VAL A CA 1
ATOM 1310 C C . VAL A 1 166 ? 28.861 9.211 -29.198 1.00 83.75 166 VAL A C 1
ATOM 1312 O O . VAL A 1 166 ? 27.920 10.001 -29.217 1.00 83.75 166 VAL A O 1
ATOM 1315 N N . ILE A 1 167 ? 28.736 7.944 -29.588 1.00 85.06 167 ILE A N 1
ATOM 1316 C CA . ILE A 1 167 ? 27.455 7.348 -29.976 1.00 85.06 167 ILE A CA 1
ATOM 1317 C C . ILE A 1 167 ? 26.874 6.644 -28.742 1.00 85.06 167 ILE A C 1
ATOM 1319 O O . ILE A 1 167 ? 27.511 5.714 -28.232 1.00 85.06 167 ILE A O 1
ATOM 1323 N N . PRO A 1 168 ? 25.697 7.062 -28.241 1.00 87.19 168 PRO A N 1
ATOM 1324 C CA . PRO A 1 168 ? 25.059 6.394 -27.119 1.00 87.19 168 PRO A CA 1
ATOM 1325 C C . PRO A 1 168 ? 24.688 4.956 -27.489 1.00 87.19 168 PRO A C 1
ATOM 1327 O O . PRO A 1 168 ? 24.224 4.678 -28.595 1.00 87.19 168 PRO A O 1
ATOM 1330 N N . ARG A 1 169 ? 24.855 4.035 -26.538 1.00 84.81 169 ARG A N 1
ATOM 1331 C CA . ARG A 1 169 ? 24.439 2.632 -26.662 1.00 84.81 169 ARG A CA 1
ATOM 1332 C C . ARG A 1 169 ? 23.342 2.363 -25.643 1.00 84.81 169 ARG A C 1
ATOM 1334 O O . ARG A 1 169 ? 23.513 2.686 -24.473 1.00 84.81 169 ARG A O 1
ATOM 1341 N N . ASN A 1 170 ? 22.219 1.791 -26.077 1.00 83.81 170 ASN A N 1
ATOM 1342 C CA . ASN A 1 170 ? 21.062 1.497 -25.216 1.00 83.81 170 ASN A CA 1
ATOM 1343 C C . ASN A 1 170 ? 20.614 2.706 -24.374 1.00 83.81 170 ASN A C 1
ATOM 1345 O O . ASN A 1 170 ? 20.420 2.592 -23.167 1.00 83.81 170 ASN A O 1
ATOM 1349 N N . ALA A 1 171 ? 20.520 3.880 -25.009 1.00 80.56 171 ALA A N 1
ATOM 1350 C CA . ALA A 1 171 ? 20.191 5.153 -24.358 1.00 80.56 171 ALA A CA 1
ATOM 1351 C C . ALA A 1 171 ? 21.147 5.579 -23.220 1.00 80.56 171 ALA A C 1
ATOM 1353 O O . ALA A 1 171 ? 20.828 6.475 -22.444 1.00 80.56 171 ALA A O 1
ATOM 1354 N N . SER A 1 172 ? 22.339 4.981 -23.139 1.00 83.94 172 SER A N 1
ATOM 1355 C CA . SER A 1 172 ? 23.380 5.331 -22.178 1.00 83.94 172 SER A CA 1
ATOM 1356 C C . SER A 1 172 ? 24.638 5.822 -22.892 1.00 83.94 172 SER A C 1
ATOM 1358 O O . SER A 1 172 ? 25.014 5.334 -23.962 1.00 83.94 172 SER A O 1
ATOM 1360 N N . TRP A 1 173 ? 25.305 6.804 -22.295 1.00 84.69 173 TRP A N 1
ATOM 1361 C CA . TRP A 1 173 ? 26.604 7.303 -22.726 1.00 84.69 173 TRP A CA 1
ATOM 1362 C C . TRP A 1 173 ? 27.496 7.501 -21.502 1.00 84.69 173 TRP A C 1
ATOM 1364 O O . TRP A 1 173 ? 27.020 7.774 -20.400 1.00 84.69 173 TRP A O 1
ATOM 1374 N N . SER A 1 174 ? 28.805 7.358 -21.693 1.00 80.31 174 SER A N 1
ATOM 1375 C CA . SER A 1 174 ? 29.790 7.607 -20.645 1.00 80.31 174 SER A CA 1
ATOM 1376 C C . SER A 1 174 ? 30.679 8.776 -21.040 1.00 80.31 174 SER A C 1
ATOM 1378 O O . SER A 1 174 ? 31.177 8.828 -22.162 1.00 80.31 174 SER A O 1
ATOM 1380 N N . PHE A 1 175 ? 30.899 9.690 -20.097 1.00 77.94 175 PHE A N 1
ATOM 1381 C CA . PHE A 1 175 ? 31.914 10.740 -20.203 1.00 77.94 175 PHE A CA 1
ATOM 1382 C C . PHE A 1 175 ? 33.235 10.341 -19.532 1.00 77.94 175 PHE A C 1
ATOM 1384 O O . PHE A 1 175 ? 34.087 11.197 -19.306 1.00 77.94 175 PHE A O 1
ATOM 1391 N N . ARG A 1 176 ? 33.405 9.060 -19.174 1.00 75.25 176 ARG A N 1
ATOM 1392 C CA . ARG A 1 176 ? 34.662 8.568 -18.606 1.00 75.25 176 ARG A CA 1
ATOM 1393 C C . ARG A 1 176 ? 35.793 8.857 -19.596 1.00 75.25 176 ARG A C 1
ATOM 1395 O O . ARG A 1 176 ? 35.656 8.565 -20.781 1.00 75.25 176 ARG A O 1
ATOM 1402 N N . ASP A 1 177 ? 36.853 9.486 -19.099 1.00 69.75 177 ASP A N 1
ATOM 1403 C CA . ASP A 1 177 ? 38.035 9.891 -19.870 1.00 69.75 177 ASP A CA 1
ATOM 1404 C C . ASP A 1 177 ? 37.750 10.902 -20.999 1.00 69.75 177 ASP A C 1
ATOM 1406 O O . ASP A 1 177 ? 38.539 11.043 -21.931 1.00 69.75 177 ASP A O 1
ATOM 1410 N N . LYS A 1 178 ? 36.625 11.632 -20.925 1.00 73.75 178 LYS A N 1
ATOM 1411 C CA . LYS A 1 178 ? 36.258 12.677 -21.889 1.00 73.75 178 LYS A CA 1
ATOM 1412 C C . LYS A 1 178 ? 36.358 14.070 -21.275 1.00 73.75 178 LYS A C 1
ATOM 1414 O O . LYS A 1 178 ? 35.899 14.310 -20.160 1.00 73.75 178 LYS A O 1
ATOM 1419 N N . VAL A 1 179 ? 36.889 15.025 -22.039 1.00 70.69 179 VAL A N 1
ATOM 1420 C CA . VAL A 1 179 ? 36.919 16.436 -21.631 1.00 70.69 179 VAL A CA 1
ATOM 1421 C C . VAL A 1 179 ? 35.514 17.022 -21.760 1.00 70.69 179 VAL A C 1
ATOM 1423 O O . VAL A 1 179 ? 34.911 17.003 -22.832 1.00 70.69 179 VAL A O 1
ATOM 1426 N N . ILE A 1 180 ? 34.969 17.567 -20.676 1.00 68.12 180 ILE A N 1
ATOM 1427 C CA . ILE A 1 180 ? 33.670 18.246 -20.694 1.00 68.12 180 ILE A CA 1
ATOM 1428 C C . ILE A 1 180 ? 33.895 19.676 -21.197 1.00 68.12 180 ILE A C 1
ATOM 1430 O O . ILE A 1 180 ? 34.804 20.366 -20.739 1.00 68.12 180 ILE A O 1
ATOM 1434 N N . LYS A 1 181 ? 33.083 20.156 -22.149 1.00 64.25 181 LYS A N 1
ATOM 1435 C CA . LYS A 1 181 ? 33.154 21.566 -22.568 1.00 64.25 181 LYS A CA 1
ATOM 1436 C C . LYS A 1 181 ? 32.879 22.464 -21.354 1.00 64.25 181 LYS A C 1
ATOM 1438 O O . LYS A 1 181 ? 31.862 22.290 -20.684 1.00 64.25 181 LYS A O 1
ATOM 1443 N N . HIS A 1 182 ? 33.742 23.459 -21.127 1.00 57.47 182 HIS A N 1
ATOM 1444 C CA . HIS A 1 182 ? 33.677 24.423 -20.012 1.00 57.47 182 HIS A CA 1
ATOM 1445 C C . HIS A 1 182 ? 32.305 25.096 -19.813 1.00 57.47 182 HIS A C 1
ATOM 1447 O O . HIS A 1 182 ? 32.002 25.566 -18.720 1.00 57.47 182 HIS A O 1
ATOM 1453 N N . PHE A 1 183 ? 31.445 25.091 -20.834 1.00 51.72 183 PHE A N 1
ATOM 1454 C CA . PHE A 1 183 ? 30.087 25.629 -20.774 1.00 51.72 183 PHE A CA 1
ATOM 1455 C C . PHE A 1 183 ? 29.188 24.948 -19.720 1.00 51.72 183 PHE A C 1
ATOM 1457 O O . PHE A 1 183 ? 28.273 25.574 -19.196 1.00 51.72 183 PHE A O 1
ATOM 1464 N N . CYS A 1 184 ? 29.454 23.687 -19.355 1.00 51.25 184 CYS A N 1
ATOM 1465 C CA . CYS A 1 184 ? 28.623 22.957 -18.388 1.00 51.25 184 CYS A CA 1
ATOM 1466 C C . CYS A 1 184 ? 28.964 23.283 -16.918 1.00 51.25 184 CY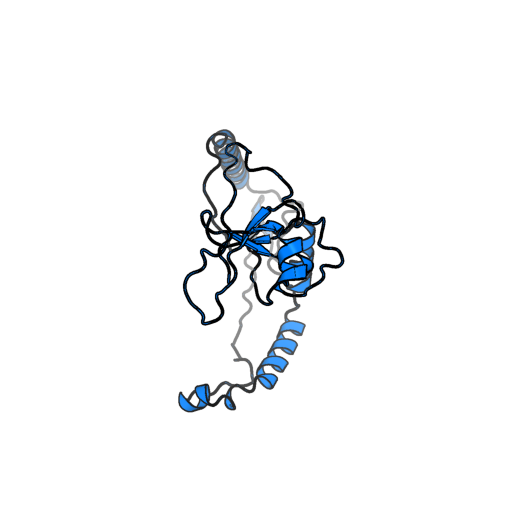S A C 1
ATOM 1468 O O . CYS A 1 184 ? 28.091 23.212 -16.054 1.00 51.25 184 CYS A O 1
ATOM 1470 N N . VAL A 1 185 ? 30.200 23.711 -16.625 1.00 52.78 185 VAL A N 1
ATOM 1471 C CA . VAL A 1 185 ? 30.638 23.999 -15.245 1.00 52.78 185 VAL A CA 1
ATOM 1472 C C . VAL A 1 185 ? 29.889 25.203 -14.673 1.00 52.78 185 VAL A C 1
ATOM 1474 O O . VAL A 1 185 ? 29.460 25.165 -13.524 1.00 52.78 185 VAL A O 1
ATOM 1477 N N . TYR A 1 186 ? 29.637 26.233 -15.485 1.00 53.75 186 TYR A N 1
ATOM 1478 C CA . TYR A 1 186 ? 28.885 27.411 -15.046 1.00 53.75 186 TYR A CA 1
ATOM 1479 C C . TYR A 1 186 ? 27.428 27.086 -14.704 1.00 53.75 186 TYR A C 1
ATOM 1481 O O . TYR A 1 186 ? 26.918 27.617 -13.727 1.00 53.75 186 TYR A O 1
ATOM 1489 N N 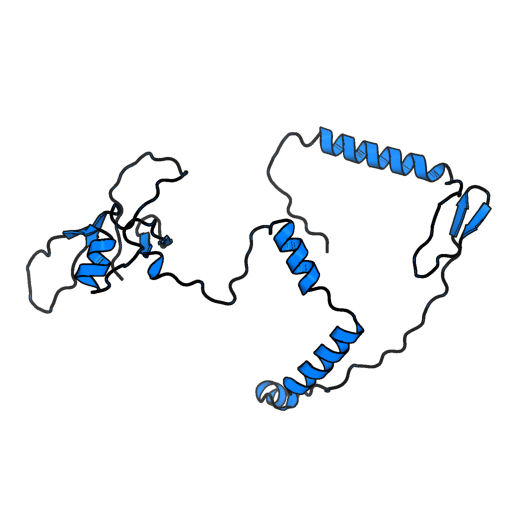. ILE A 1 187 ? 26.778 26.170 -15.431 1.00 58.50 187 ILE A N 1
ATOM 1490 C CA . ILE A 1 187 ? 25.401 25.739 -15.133 1.00 58.50 187 ILE A CA 1
ATOM 1491 C C . ILE A 1 187 ? 25.347 24.919 -13.841 1.00 58.50 187 ILE A C 1
ATOM 1493 O O . ILE A 1 187 ? 24.462 25.148 -13.019 1.00 58.50 187 ILE A O 1
ATOM 1497 N N . PHE A 1 188 ? 26.299 24.006 -13.623 1.00 56.25 188 PHE A N 1
ATOM 1498 C CA . PHE A 1 188 ? 26.367 23.239 -12.376 1.00 56.25 188 PHE A CA 1
ATOM 1499 C C . PHE A 1 188 ? 26.665 24.129 -11.170 1.00 56.25 188 PHE A C 1
ATOM 1501 O O . PHE A 1 188 ? 25.999 23.994 -10.149 1.00 56.25 188 PHE A O 1
ATOM 1508 N N . VAL A 1 189 ? 27.600 25.075 -11.290 1.00 63.44 189 VAL A N 1
ATOM 1509 C CA . VAL A 1 189 ? 27.888 26.047 -10.226 1.00 63.44 189 VAL A CA 1
ATOM 1510 C C . VAL A 1 189 ? 26.676 26.947 -9.979 1.00 63.44 189 VAL A C 1
ATOM 1512 O O . VAL A 1 189 ? 26.324 27.168 -8.828 1.00 63.44 189 VAL A O 1
ATOM 1515 N N . PHE A 1 190 ? 25.978 27.406 -11.021 1.00 64.50 190 PHE A N 1
ATOM 1516 C CA . PHE A 1 190 ? 24.797 28.259 -10.872 1.00 64.50 190 PHE A CA 1
ATOM 1517 C C . PHE A 1 190 ? 23.614 27.513 -10.239 1.00 64.50 190 PHE A C 1
ATOM 1519 O O . PHE A 1 190 ? 22.996 28.032 -9.317 1.00 64.50 190 PHE A O 1
ATOM 1526 N N . LEU A 1 191 ? 23.338 26.270 -10.647 1.00 67.12 191 LEU A N 1
ATOM 1527 C CA . LEU A 1 191 ? 22.317 25.429 -10.013 1.00 67.12 191 LEU A CA 1
ATOM 1528 C C . LEU A 1 191 ? 22.696 25.063 -8.576 1.00 67.12 191 LEU A C 1
ATOM 1530 O O . LEU A 1 191 ? 21.836 25.102 -7.701 1.00 67.12 191 LEU A O 1
ATOM 1534 N N . PHE A 1 192 ? 23.965 24.763 -8.296 1.00 68.81 192 PHE A N 1
ATOM 1535 C CA . PHE A 1 192 ? 24.429 24.491 -6.936 1.00 68.81 192 PHE A CA 1
ATOM 1536 C C . PHE A 1 192 ? 24.306 25.736 -6.049 1.00 68.81 192 PHE A C 1
ATOM 1538 O O . PHE A 1 192 ? 23.772 25.646 -4.948 1.00 68.81 192 PHE A O 1
ATOM 1545 N N . LEU A 1 193 ? 24.681 26.916 -6.553 1.00 65.81 193 LEU A N 1
ATOM 1546 C CA . LEU A 1 193 ? 24.494 28.195 -5.865 1.00 65.81 193 LEU A CA 1
ATOM 1547 C C . LEU A 1 193 ? 23.012 28.527 -5.659 1.00 65.81 193 LEU A C 1
ATOM 1549 O O . LEU A 1 193 ? 22.656 28.966 -4.573 1.00 65.81 193 LEU A O 1
ATOM 1553 N N . ILE A 1 194 ? 22.131 28.264 -6.631 1.00 71.69 194 ILE A N 1
ATOM 1554 C CA . ILE A 1 194 ? 20.676 28.416 -6.466 1.00 71.69 194 ILE A CA 1
ATOM 1555 C C . ILE A 1 194 ? 20.154 27.452 -5.396 1.00 71.69 194 ILE A C 1
ATOM 1557 O O . ILE A 1 194 ? 19.384 27.858 -4.532 1.00 71.69 194 ILE A O 1
ATOM 1561 N N . THR A 1 195 ? 20.589 26.192 -5.404 1.00 62.88 195 THR A N 1
ATOM 1562 C CA . THR A 1 195 ? 20.117 25.176 -4.451 1.00 62.88 195 THR A CA 1
ATOM 1563 C C . THR A 1 195 ? 20.596 25.487 -3.032 1.00 62.88 195 THR A C 1
ATOM 1565 O O . THR A 1 195 ? 19.806 25.432 -2.093 1.00 62.88 195 THR A O 1
ATOM 1568 N N . VAL A 1 196 ? 21.855 25.908 -2.872 1.00 66.94 196 VAL A N 1
ATOM 1569 C CA . VAL A 1 196 ? 22.417 26.376 -1.596 1.00 66.94 196 VAL A CA 1
ATOM 1570 C C . VAL A 1 196 ? 21.748 27.679 -1.152 1.00 66.94 196 VAL A C 1
ATOM 1572 O O . VAL A 1 196 ? 21.390 27.802 0.014 1.00 66.94 196 VAL A O 1
ATOM 1575 N N . HIS A 1 197 ? 21.485 28.626 -2.057 1.00 65.75 197 HIS A N 1
ATOM 1576 C CA . HIS A 1 197 ? 20.792 29.874 -1.728 1.00 65.75 197 HIS A CA 1
ATOM 1577 C C . HIS A 1 197 ? 19.329 29.630 -1.311 1.00 65.75 197 HIS A C 1
ATOM 1579 O O . HIS A 1 197 ? 18.859 30.246 -0.351 1.00 65.75 197 HIS A O 1
ATOM 1585 N N . ILE A 1 198 ? 18.607 28.726 -1.979 1.00 59.59 198 ILE A N 1
ATOM 1586 C CA . ILE A 1 198 ? 17.235 28.337 -1.617 1.00 59.59 198 ILE A CA 1
ATOM 1587 C C . ILE A 1 198 ? 17.229 27.566 -0.292 1.00 59.59 198 ILE A C 1
ATOM 1589 O O . ILE A 1 198 ? 16.373 27.824 0.552 1.00 59.59 198 ILE A O 1
ATOM 1593 N N . SER A 1 199 ? 18.196 26.673 -0.069 1.00 57.00 199 SER A N 1
ATOM 1594 C CA . SER A 1 199 ? 18.325 25.933 1.191 1.00 57.00 199 SER A CA 1
ATOM 1595 C C . SER A 1 199 ? 18.668 26.854 2.365 1.00 57.00 199 SER A C 1
ATOM 1597 O O . SER A 1 199 ? 18.129 26.672 3.450 1.00 57.00 199 SER A O 1
ATOM 1599 N N . ASN A 1 200 ? 19.501 27.877 2.148 1.00 53.09 200 ASN A N 1
ATOM 1600 C CA . ASN A 1 200 ? 19.891 28.835 3.185 1.00 53.09 200 ASN A CA 1
ATOM 1601 C C . ASN A 1 200 ? 18.805 29.902 3.453 1.00 53.09 200 ASN A C 1
ATOM 1603 O O . ASN A 1 200 ? 18.768 30.485 4.530 1.00 53.09 200 ASN A O 1
ATOM 1607 N N . ARG A 1 201 ? 17.872 30.139 2.510 1.00 51.22 201 ARG A N 1
ATOM 1608 C CA . ARG A 1 201 ? 16.663 30.958 2.752 1.00 51.22 201 ARG A CA 1
ATOM 1609 C C . ARG A 1 201 ? 15.493 30.177 3.370 1.00 51.22 201 ARG A C 1
ATOM 1611 O O . ARG A 1 201 ? 14.574 30.804 3.886 1.00 51.22 201 ARG A O 1
ATOM 1618 N N . ARG A 1 202 ? 15.499 28.838 3.348 1.00 43.88 202 ARG A N 1
ATOM 1619 C CA . ARG A 1 202 ? 14.439 27.974 3.912 1.00 43.88 202 ARG A CA 1
ATOM 1620 C C . ARG A 1 202 ? 14.702 27.562 5.372 1.00 43.88 202 ARG A C 1
ATOM 1622 O O . ARG A 1 202 ? 14.474 26.414 5.733 1.00 43.88 202 ARG A O 1
ATOM 1629 N N . SER A 1 203 ? 15.141 28.488 6.231 1.00 43.41 203 SER A N 1
ATOM 1630 C CA . SER A 1 203 ? 15.099 28.283 7.695 1.00 43.41 203 SER A CA 1
ATOM 1631 C C . SER A 1 203 ? 13.851 28.879 8.363 1.00 43.41 203 SER A C 1
ATOM 1633 O O . SER A 1 203 ? 13.779 28.911 9.589 1.00 43.41 203 SER A O 1
ATOM 1635 N N . TRP A 1 204 ? 12.859 29.337 7.593 1.00 38.78 204 TRP A N 1
ATOM 1636 C CA . TRP A 1 204 ? 11.587 29.809 8.138 1.00 38.78 204 TRP A CA 1
ATOM 1637 C C . TRP A 1 204 ? 10.409 29.270 7.319 1.00 38.78 204 TRP A C 1
ATOM 1639 O O . TRP A 1 204 ? 10.404 29.347 6.093 1.00 38.78 204 TRP A O 1
ATOM 1649 N N . SER A 1 205 ? 9.423 28.739 8.049 1.00 36.12 205 SER A N 1
ATOM 1650 C CA . SER A 1 205 ? 8.192 28.058 7.619 1.00 36.12 205 SER A CA 1
ATOM 1651 C C . SER A 1 205 ? 8.318 26.569 7.261 1.00 36.12 205 SER A C 1
ATOM 1653 O O . SER A 1 205 ? 8.283 26.162 6.100 1.00 36.12 205 SER A O 1
ATOM 1655 N N . GLN A 1 206 ? 8.338 25.726 8.301 1.00 40.84 206 GLN A N 1
ATOM 1656 C CA . GLN A 1 206 ? 7.658 24.431 8.249 1.00 40.84 206 GLN A CA 1
ATOM 1657 C C . GLN A 1 206 ? 6.170 24.719 8.013 1.00 40.84 206 GLN A C 1
ATOM 1659 O O . GLN A 1 206 ? 5.471 25.064 8.957 1.00 40.84 206 GLN A O 1
ATOM 1664 N N . ASN A 1 207 ? 5.730 24.692 6.758 1.00 43.28 207 ASN A N 1
ATOM 1665 C CA . ASN A 1 207 ? 4.391 24.321 6.297 1.00 43.28 207 ASN A CA 1
ATOM 1666 C C . ASN A 1 207 ? 4.311 24.625 4.798 1.00 43.28 207 ASN A C 1
ATOM 1668 O O . ASN A 1 207 ? 4.691 25.703 4.358 1.00 43.28 207 ASN A O 1
ATOM 1672 N N . GLU A 1 208 ? 3.783 23.649 4.064 1.00 41.25 208 GLU A N 1
ATOM 1673 C CA . GLU A 1 208 ? 3.483 23.670 2.628 1.00 41.25 208 GLU A CA 1
ATOM 1674 C C . GLU A 1 208 ? 4.661 23.412 1.675 1.00 41.25 208 GLU A C 1
ATOM 1676 O O . GLU A 1 208 ? 5.500 24.262 1.397 1.00 41.25 208 GLU A O 1
ATOM 1681 N N . LEU A 1 209 ? 4.698 22.197 1.119 1.00 36.75 209 LEU A N 1
ATOM 1682 C CA . LEU A 1 209 ? 4.334 21.954 -0.283 1.00 36.75 209 LEU A CA 1
ATOM 1683 C C . LEU A 1 209 ? 4.568 20.471 -0.607 1.00 36.75 209 LEU A C 1
ATOM 1685 O O . LEU A 1 209 ? 5.656 20.036 -0.981 1.00 36.75 209 LEU A O 1
ATOM 1689 N N . ASN A 1 210 ? 3.491 19.695 -0.459 1.00 40.88 210 ASN A N 1
ATOM 1690 C CA . ASN A 1 210 ? 3.266 18.500 -1.261 1.00 40.88 210 ASN A CA 1
ATOM 1691 C C . ASN A 1 210 ? 3.192 18.949 -2.723 1.00 40.88 210 ASN A C 1
ATOM 1693 O O . ASN A 1 210 ? 2.182 19.515 -3.131 1.00 40.88 210 ASN A O 1
ATOM 1697 N N . ILE A 1 211 ? 4.225 18.678 -3.513 1.00 37.16 211 ILE A N 1
ATOM 1698 C CA . ILE A 1 211 ? 4.076 18.609 -4.964 1.00 37.16 211 ILE A CA 1
ATOM 1699 C C . ILE A 1 211 ? 4.778 17.334 -5.403 1.00 37.16 211 ILE A C 1
ATOM 1701 O O . ILE A 1 211 ? 5.998 17.204 -5.306 1.00 37.16 211 ILE A O 1
ATOM 1705 N N . GLY A 1 212 ? 3.958 16.359 -5.787 1.00 39.75 212 GLY A N 1
ATOM 1706 C CA . GLY A 1 212 ? 4.414 15.127 -6.398 1.00 39.75 212 GLY A CA 1
ATOM 1707 C C . GLY A 1 212 ? 5.026 15.406 -7.763 1.00 39.75 212 GLY A C 1
ATOM 1708 O O . GLY A 1 212 ? 4.535 16.242 -8.518 1.00 39.75 212 GLY A O 1
ATOM 1709 N N . LEU A 1 213 ? 6.076 14.662 -8.073 1.00 30.80 213 LEU A N 1
ATOM 1710 C CA . LEU A 1 213 ? 6.528 14.449 -9.435 1.00 30.80 213 LEU A CA 1
ATOM 1711 C C . LEU A 1 213 ? 6.416 12.949 -9.691 1.00 30.80 213 LEU A C 1
ATOM 1713 O O . LEU A 1 213 ? 7.023 12.142 -8.982 1.00 30.80 213 LEU A O 1
ATOM 1717 N N . TRP A 1 214 ? 5.514 12.642 -10.621 1.00 39.31 214 TRP A N 1
ATOM 1718 C CA . TRP A 1 214 ? 5.475 11.407 -11.390 1.00 39.31 214 TRP A CA 1
ATOM 1719 C C . TRP A 1 214 ? 6.747 11.276 -12.226 1.00 39.31 214 TRP A C 1
ATOM 1721 O O . TRP A 1 214 ? 7.269 12.335 -12.649 1.00 39.31 214 TRP A O 1
#

Mean predicted aligned error: 16.15 Å

Organism: NCBI:txid153742

Radius of gyration: 32.86 Å; Cα contacts (8 Å, |Δi|>4): 171; chains: 1; bounding box: 82×46×74 Å

InterPro domains:
  IPR003100 PAZ domain [PF02170] (44-104)
  IPR003100 PAZ domain [PS50821] (1-88)
  IPR036085 PAZ domain superfamily [SSF101690] (30-129)